Protein AF-0000000066285750 (afdb_homodimer)

Foldseek 3Di:
DQAADEQAPVNLLVLLLVVLVVVPPLVLAQEEEAEPPQRVVSRVSSCVNNVHDDYHYWYKDWDCDPNDTDIDTPDDDDDQQARYEYEGAEDAQQPVLVVNCVRRVRHAYEHAEYEPNRVVSHPYYGYYDYNRYHYHYNVNDDDDDDDDPVVVVD/DQAADEQAPVNLLVLLLVVLVVVPPLVLAQEEEAEPPQRVVSRVSSCVNNVHDDYHYWYKDWDCDPNDTDIDTPDDDDDQQARYEYEGAEDAQQPVLVVNCVRRVRHAYEHAEYEPNRVVSHPYYGYYDYNRYHYHYNVNDDDDDDDDPVVVVD

Sequence (308 aa):
MSKKFIITWDAMQSYCRELAEKQMPAEQWKGIWAVSRGGLVPGAILARELGIRHVDTICISSYDHDHQRDMTVVKAPEGDGEGFLIVEDLVDSGDTARKLREMYPKAKLIAVCAKPAGVELLDDYVVDIAQDTWIEQPWDMSIQFVEPVNRKQKMSKKFIITWDAMQSYCRELAEKQMPAEQWKGIWAVSRGGLVPGAILARELGIRHVDTICISSYDHDHQRDMTVVKAPEGDGEGFLIVEDLVDSGDTARKLREMYPKAKLIAVCAKPAGVELLDDYVVDIAQDTWIEQPWDMSIQFVEPVNRKQK

Nearest PDB structures (foldseek):
  5xtk-assembly1_A  TM=9.774E-01  e=8.952E-25  Yersinia pestis
  4jit-assembly1_C  TM=9.788E-01  e=5.599E-24  Escherichia coli str. K-12 substr. MDS42
  1a97-assembly1_C  TM=9.852E-01  e=9.534E-24  Escherichia coli
  6kqc-assembly1_A  TM=9.840E-01  e=4.198E-22  Yersinia pestis
  6kp5-assembly1_A-2  TM=9.733E-01  e=2.190E-22  Yersinia pestis

Solvent-accessible surface area (backbone atoms only — not comparable to full-atom values): 16786 Å² total; per-residue (Å²): 126,78,50,74,46,78,40,47,57,68,54,49,52,50,43,31,52,54,48,38,62,73,53,60,66,46,82,71,46,71,29,37,33,15,31,43,64,60,2,25,47,48,34,34,52,28,26,61,76,50,69,47,63,41,55,44,32,33,15,59,43,76,41,80,52,93,88,38,79,45,76,44,78,76,41,66,74,86,72,44,34,69,42,25,39,34,29,33,37,62,32,54,76,25,64,68,52,52,53,46,45,69,61,22,71,54,30,46,36,33,26,41,28,32,13,71,70,17,45,84,73,42,75,46,65,67,41,85,40,62,75,74,46,45,75,42,52,40,90,78,55,77,92,70,93,74,76,52,73,79,57,68,76,100,129,80,50,75,45,77,39,48,58,68,54,48,52,50,44,30,52,54,47,36,62,73,54,60,66,48,81,70,47,72,28,38,33,14,30,43,66,61,2,25,47,48,34,34,52,30,27,61,75,50,69,48,64,43,54,44,32,34,15,58,43,76,41,78,51,94,88,38,77,46,77,44,77,74,42,65,73,87,73,43,33,70,42,25,39,33,28,33,39,63,34,53,75,26,63,69,53,53,53,47,44,69,62,21,69,55,32,47,39,33,27,42,27,32,14,71,70,17,44,84,71,43,76,47,65,67,41,85,40,62,77,75,45,44,74,42,52,41,90,77,57,76,93,72,92,72,76,53,73,77,58,69,76,100

Organism: Vibrio campbellii (strain ATCC BAA-1116) (NCBI:txid2902295)

Structure (mmCIF, N/CA/C/O backbone):
data_AF-0000000066285750-model_v1
#
loop_
_entity.id
_entity.type
_entity.pdbx_description
1 polymer 'Xanthine-guanine phosphoribosyltransferase'
#
loop_
_atom_site.group_PDB
_atom_site.id
_atom_site.type_symbol
_atom_site.label_atom_id
_atom_site.label_alt_id
_atom_site.label_comp_id
_atom_site.label_asym_id
_atom_site.label_entity_id
_atom_site.label_seq_id
_atom_site.pdbx_PDB_ins_code
_atom_site.Cartn_x
_atom_site.Cartn_y
_atom_site.Cartn_z
_atom_site.occupancy
_atom_site.B_iso_or_equiv
_atom_site.auth_seq_id
_atom_site.auth_comp_id
_atom_site.auth_asym_id
_atom_site.auth_atom_id
_atom_site.pdbx_PDB_model_num
ATOM 1 N N . MET A 1 1 ? 25.953 7.344 18.438 1 53.12 1 MET A N 1
ATOM 2 C CA . MET A 1 1 ? 24.5 7.246 18.312 1 53.12 1 MET A CA 1
ATOM 3 C C . MET A 1 1 ? 24.109 6.902 16.875 1 53.12 1 MET A C 1
ATOM 5 O O . MET A 1 1 ? 24.688 7.43 15.93 1 53.12 1 MET A O 1
ATOM 9 N N . SER A 1 2 ? 23.516 5.703 16.594 1 67.06 2 SER A N 1
ATOM 10 C CA . SER A 1 2 ? 23.266 5.293 15.211 1 67.06 2 SER A CA 1
ATOM 11 C C . SER A 1 2 ? 22.438 6.332 14.469 1 67.06 2 SER A C 1
ATOM 13 O O . SER A 1 2 ? 21.547 6.953 15.047 1 67.06 2 SER A O 1
ATOM 15 N N . LYS A 1 3 ? 23 7.027 13.414 1 88.5 3 LYS A N 1
ATOM 16 C CA . LYS A 1 3 ? 22.328 8.008 12.562 1 88.5 3 LYS A CA 1
ATOM 17 C C . LYS A 1 3 ? 20.969 7.488 12.086 1 88.5 3 LYS A C 1
ATOM 19 O O . LYS A 1 3 ? 20.844 6.312 11.734 1 88.5 3 LYS A O 1
ATOM 24 N N . LYS A 1 4 ? 19.922 8.359 12.328 1 92.06 4 LYS A N 1
ATOM 25 C CA . LYS A 1 4 ? 18.562 7.988 11.945 1 92.06 4 LYS A CA 1
ATOM 26 C C . LYS A 1 4 ? 18.078 8.82 10.758 1 92.06 4 LYS A C 1
ATOM 28 O O . LYS A 1 4 ? 18.359 10.016 10.672 1 92.06 4 LYS A O 1
ATOM 33 N N . PHE A 1 5 ? 17.5 8.141 9.867 1 94.06 5 PHE A N 1
ATOM 34 C CA . PHE A 1 5 ? 16.844 8.781 8.734 1 94.06 5 PHE A CA 1
ATOM 35 C C . PHE A 1 5 ? 15.344 8.516 8.75 1 94.06 5 PHE A C 1
ATOM 37 O O . PHE A 1 5 ? 14.906 7.375 8.594 1 94.06 5 PHE A O 1
ATOM 44 N N . ILE A 1 6 ? 14.523 9.578 8.922 1 95.31 6 ILE A N 1
ATOM 45 C CA . ILE A 1 6 ? 13.07 9.461 9.008 1 95.31 6 ILE A CA 1
ATOM 46 C C . ILE A 1 6 ? 12.445 9.797 7.656 1 95.31 6 ILE A C 1
ATOM 48 O O . ILE A 1 6 ? 12.695 10.875 7.105 1 95.31 6 ILE A O 1
ATOM 52 N N . ILE A 1 7 ? 11.711 8.898 7.152 1 96.69 7 ILE A N 1
ATOM 53 C CA . ILE A 1 7 ? 10.938 9.164 5.941 1 96.69 7 ILE A CA 1
ATOM 54 C C . ILE A 1 7 ? 9.492 9.477 6.312 1 96.69 7 ILE A C 1
ATOM 56 O O . ILE A 1 7 ? 8.781 8.617 6.844 1 96.69 7 ILE A O 1
ATOM 60 N N . THR A 1 8 ? 9.078 10.641 6.047 1 96.25 8 THR A N 1
ATOM 61 C CA . THR A 1 8 ? 7.68 11.008 6.258 1 96.25 8 THR A CA 1
ATOM 62 C C . THR A 1 8 ? 6.797 10.414 5.164 1 96.25 8 THR A C 1
ATOM 64 O O . THR A 1 8 ? 7.297 9.945 4.137 1 96.25 8 THR A O 1
ATOM 67 N N . TRP A 1 9 ? 5.527 10.422 5.371 1 97.44 9 TRP A N 1
ATOM 68 C CA . TRP A 1 9 ? 4.582 9.953 4.363 1 97.44 9 TRP A CA 1
ATOM 69 C C . TRP A 1 9 ? 4.715 10.758 3.074 1 97.44 9 TRP A C 1
ATOM 71 O O . TRP A 1 9 ? 4.727 10.188 1.979 1 97.44 9 TRP A O 1
ATOM 81 N N . ASP A 1 10 ? 4.84 12.086 3.203 1 96.19 10 ASP A N 1
ATOM 82 C CA . ASP A 1 10 ? 4.965 12.945 2.027 1 96.19 10 ASP A CA 1
ATOM 83 C C . ASP A 1 10 ? 6.258 12.648 1.269 1 96.19 10 ASP A C 1
ATOM 85 O O . ASP A 1 10 ? 6.266 12.625 0.036 1 96.19 10 ASP A O 1
ATOM 89 N N . ALA A 1 11 ? 7.336 12.484 1.988 1 97.06 11 ALA A N 1
ATOM 90 C CA . ALA A 1 11 ? 8.602 12.141 1.35 1 97.06 11 ALA A CA 1
ATOM 91 C C . ALA A 1 11 ? 8.516 10.797 0.634 1 97.06 11 ALA A C 1
ATOM 93 O O . ALA A 1 11 ? 8.992 10.656 -0.497 1 97.06 11 ALA A O 1
ATOM 94 N N . MET A 1 12 ? 7.895 9.836 1.295 1 98.31 12 MET A N 1
ATOM 95 C CA . MET A 1 12 ? 7.711 8.523 0.683 1 98.31 12 MET A CA 1
ATOM 96 C C . MET A 1 12 ? 6.945 8.641 -0.63 1 98.31 12 MET A C 1
ATOM 98 O O . MET A 1 12 ? 7.344 8.062 -1.641 1 98.31 12 MET A O 1
ATOM 102 N N . GLN A 1 13 ? 5.879 9.359 -0.625 1 98.19 13 GLN A N 1
ATOM 103 C CA . GLN A 1 13 ? 5.102 9.555 -1.846 1 98.19 13 GLN A CA 1
ATOM 104 C C . GLN A 1 13 ? 5.941 10.227 -2.93 1 98.19 13 GLN A C 1
ATOM 106 O O . GLN A 1 13 ? 5.906 9.812 -4.09 1 98.19 13 GLN A O 1
ATOM 111 N N . SER A 1 14 ? 6.672 11.266 -2.51 1 98.12 14 SER A N 1
ATOM 112 C CA . SER A 1 14 ? 7.516 11.977 -3.463 1 98.12 14 SER A CA 1
ATOM 113 C C . SER A 1 14 ? 8.57 11.055 -4.066 1 98.12 14 SER A C 1
ATOM 115 O O . SER A 1 14 ? 8.781 11.055 -5.281 1 98.12 14 SER A O 1
ATOM 117 N N . TYR A 1 15 ? 9.227 10.289 -3.252 1 98.5 15 TYR A N 1
ATOM 118 C CA . TYR A 1 15 ? 10.234 9.344 -3.725 1 98.5 15 TYR A CA 1
ATOM 119 C C . TYR A 1 15 ? 9.609 8.312 -4.664 1 98.5 15 TYR A C 1
ATOM 121 O O . TYR A 1 15 ? 10.195 7.973 -5.695 1 98.5 15 TYR A O 1
ATOM 129 N N . CYS A 1 16 ? 8.445 7.809 -4.344 1 98.75 16 CYS A N 1
ATOM 130 C CA . CYS A 1 16 ? 7.77 6.816 -5.172 1 98.75 16 CYS A CA 1
ATOM 131 C C . CYS A 1 16 ? 7.383 7.41 -6.523 1 98.75 16 CYS A C 1
ATOM 133 O O . CYS A 1 16 ? 7.441 6.723 -7.547 1 98.75 16 CYS A O 1
ATOM 135 N N . ARG A 1 17 ? 6.938 8.672 -6.523 1 98.44 17 ARG A N 1
ATOM 136 C CA . ARG A 1 17 ? 6.621 9.336 -7.785 1 98.44 17 ARG A CA 1
ATOM 137 C C . ARG A 1 17 ? 7.863 9.469 -8.656 1 98.44 17 ARG A C 1
ATOM 139 O O . ARG A 1 17 ? 7.805 9.25 -9.867 1 98.44 17 ARG A O 1
ATOM 146 N N . GLU A 1 18 ? 8.977 9.875 -8.039 1 98.69 18 GLU A N 1
ATOM 147 C CA . GLU A 1 18 ? 10.242 9.93 -8.758 1 98.69 18 GLU A CA 1
ATOM 148 C C . GLU A 1 18 ? 10.625 8.562 -9.32 1 98.69 18 GLU A C 1
ATOM 150 O O . GLU A 1 18 ? 11.039 8.445 -10.469 1 98.69 18 GLU A O 1
ATOM 155 N N . LEU A 1 19 ? 10.477 7.531 -8.531 1 98.81 19 LEU A N 1
ATOM 156 C CA . LEU A 1 19 ? 10.773 6.164 -8.938 1 98.81 19 LEU A CA 1
ATOM 157 C C . LEU A 1 19 ? 9.891 5.742 -10.102 1 98.81 19 LEU A C 1
ATOM 159 O O . LEU A 1 19 ? 10.359 5.113 -11.055 1 98.81 19 LEU A O 1
ATOM 163 N N . ALA A 1 20 ? 8.633 6.07 -10.031 1 98.81 20 ALA A N 1
ATOM 164 C CA . ALA A 1 20 ? 7.695 5.777 -11.117 1 98.81 20 ALA A CA 1
ATOM 165 C C . ALA A 1 20 ? 8.117 6.469 -12.406 1 98.81 20 ALA A C 1
ATOM 167 O O . ALA A 1 20 ? 8.047 5.875 -13.484 1 98.81 20 ALA A O 1
ATOM 168 N N . GLU A 1 21 ? 8.523 7.727 -12.305 1 98.75 21 GLU A N 1
ATOM 169 C CA . GLU A 1 21 ? 8.969 8.477 -13.477 1 98.75 21 GLU A CA 1
ATOM 170 C C . GLU A 1 21 ? 10.109 7.754 -14.195 1 98.75 21 GLU A C 1
ATOM 172 O O . GLU A 1 21 ? 10.164 7.742 -15.422 1 98.75 21 GLU A O 1
ATOM 177 N N . LYS A 1 22 ? 10.938 7.09 -13.492 1 98.62 22 LYS A N 1
ATOM 178 C CA . LYS A 1 22 ? 12.07 6.359 -14.047 1 98.62 22 LYS A CA 1
ATOM 179 C C . LYS A 1 22 ? 11.609 5.117 -14.805 1 98.62 22 LYS A C 1
ATOM 181 O O . LYS A 1 22 ? 12.391 4.5 -15.531 1 98.62 22 LYS A O 1
ATOM 186 N N . GLN A 1 23 ? 10.367 4.707 -14.664 1 98.69 23 GLN A N 1
ATOM 187 C CA . GLN A 1 23 ? 9.883 3.473 -15.273 1 98.69 23 GLN A CA 1
ATOM 188 C C . GLN A 1 23 ? 9.016 3.77 -16.5 1 98.69 23 GLN A C 1
ATOM 190 O O . GLN A 1 23 ? 8.336 2.881 -17.016 1 98.69 23 GLN A O 1
ATOM 195 N N . MET A 1 24 ? 9.008 4.961 -16.969 1 98.19 24 MET A N 1
ATOM 196 C CA . MET A 1 24 ? 8.266 5.312 -18.172 1 98.19 24 MET A CA 1
ATOM 197 C C . MET A 1 24 ? 9.016 4.875 -19.422 1 98.19 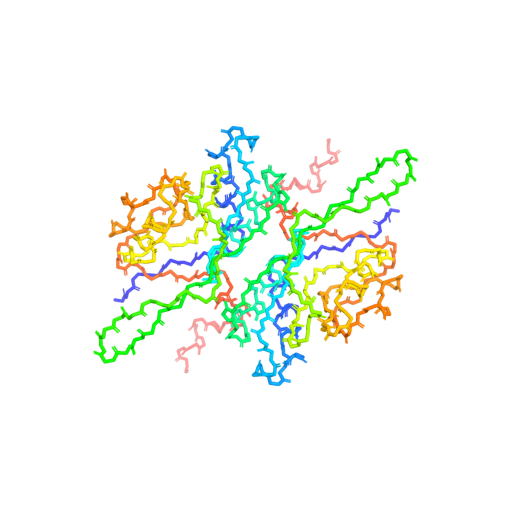24 MET A C 1
ATOM 199 O O . MET A 1 24 ? 10.25 4.848 -19.438 1 98.19 24 MET A O 1
ATOM 203 N N . PRO A 1 25 ? 8.305 4.535 -20.5 1 98.38 25 PRO A N 1
ATOM 204 C CA . PRO A 1 25 ? 6.844 4.555 -20.609 1 98.38 25 PRO A CA 1
ATOM 205 C C . PRO A 1 25 ? 6.184 3.396 -19.859 1 98.38 25 PRO A C 1
ATOM 207 O O . PRO A 1 25 ? 6.727 2.289 -19.828 1 98.38 25 PRO A O 1
ATOM 210 N N . ALA A 1 26 ? 5.055 3.527 -19.359 1 97.75 26 ALA A N 1
ATOM 211 C CA . ALA A 1 26 ? 4.371 2.596 -18.469 1 97.75 26 ALA A CA 1
ATOM 212 C C . ALA A 1 26 ? 3.949 1.333 -19.219 1 97.75 26 ALA A C 1
ATOM 214 O O . ALA A 1 26 ? 3.854 0.256 -18.625 1 97.75 26 ALA A O 1
ATOM 215 N N . GLU A 1 27 ? 3.742 1.469 -20.453 1 97.38 27 GLU A N 1
ATOM 216 C CA . GLU A 1 27 ? 3.205 0.382 -21.266 1 97.38 27 GLU A CA 1
ATOM 217 C C . GLU A 1 27 ? 4.188 -0.786 -21.344 1 97.38 27 GLU A C 1
ATOM 219 O O . GLU A 1 27 ? 3.809 -1.895 -21.734 1 97.38 27 GLU A O 1
ATOM 224 N N . GLN A 1 28 ? 5.406 -0.539 -21.031 1 97.44 28 GLN A N 1
ATOM 225 C CA . GLN A 1 28 ? 6.395 -1.61 -21.109 1 97.44 28 GLN A CA 1
ATOM 226 C C . GLN A 1 28 ? 6.176 -2.645 -20.016 1 97.44 28 GLN A C 1
ATOM 228 O O . GLN A 1 28 ? 6.742 -3.74 -20.062 1 97.44 28 GLN A O 1
ATOM 233 N N . TRP A 1 29 ? 5.316 -2.357 -19.031 1 98.56 29 TRP A N 1
ATOM 234 C CA . TRP A 1 29 ? 5.145 -3.238 -17.875 1 98.56 29 TRP A CA 1
ATOM 235 C C . TRP A 1 29 ? 3.801 -3.955 -17.938 1 98.56 29 TRP A C 1
ATOM 237 O O . TRP A 1 29 ? 2.773 -3.336 -18.219 1 98.56 29 TRP A O 1
ATOM 247 N N . LYS A 1 30 ? 3.816 -5.23 -17.578 1 98.12 30 LYS A N 1
ATOM 248 C CA . LYS A 1 30 ? 2.611 -6.043 -17.438 1 98.12 30 LYS A CA 1
ATOM 249 C C . LYS A 1 30 ? 1.959 -5.836 -16.078 1 98.12 30 LYS A C 1
ATOM 251 O O . LYS A 1 30 ? 0.747 -6.008 -15.93 1 98.12 30 LYS A O 1
ATOM 256 N N . GLY A 1 31 ? 2.785 -5.562 -15.133 1 98.56 31 GLY A N 1
ATOM 257 C CA . GLY A 1 31 ? 2.283 -5.434 -13.773 1 98.56 31 GLY A CA 1
ATOM 258 C C . GLY A 1 31 ? 3.373 -5.145 -12.758 1 98.56 31 GLY A C 1
ATOM 259 O O . GLY A 1 31 ? 4.531 -4.949 -13.125 1 98.56 31 GLY A O 1
ATOM 260 N N . ILE A 1 32 ? 2.941 -5.055 -11.5 1 98.88 32 ILE A N 1
ATOM 261 C CA . ILE A 1 32 ? 3.82 -4.805 -10.367 1 98.88 32 ILE A CA 1
ATOM 262 C C . ILE A 1 32 ? 3.695 -5.941 -9.359 1 98.88 32 ILE A C 1
ATOM 264 O O . ILE A 1 32 ? 2.59 -6.406 -9.07 1 98.88 32 ILE A O 1
ATOM 268 N N . TRP A 1 33 ? 4.785 -6.441 -8.93 1 98.88 33 TRP A N 1
ATOM 269 C CA . TRP A 1 33 ? 4.855 -7.332 -7.781 1 98.88 33 TRP A CA 1
ATOM 270 C C . TRP A 1 33 ? 5.477 -6.629 -6.582 1 98.88 33 TRP A C 1
ATOM 272 O O . TRP A 1 33 ? 6.68 -6.352 -6.566 1 98.88 33 TRP A O 1
ATOM 282 N N . ALA A 1 34 ? 4.664 -6.348 -5.602 1 98.81 34 ALA A N 1
ATOM 283 C CA . ALA A 1 34 ? 5.117 -5.668 -4.391 1 98.81 34 ALA A CA 1
ATOM 284 C C . ALA A 1 34 ? 5.574 -6.672 -3.338 1 98.81 34 ALA A C 1
ATOM 286 O O . ALA A 1 34 ? 4.855 -7.625 -3.023 1 98.81 34 ALA A O 1
ATOM 287 N N . VAL A 1 35 ? 6.727 -6.449 -2.791 1 98.31 35 VAL A N 1
ATOM 288 C CA . VAL A 1 35 ? 7.254 -7.359 -1.78 1 98.31 35 VAL A CA 1
ATOM 289 C C . VAL A 1 35 ? 6.684 -6.996 -0.41 1 98.31 35 VAL A C 1
ATOM 291 O O . VAL A 1 35 ? 6.836 -5.863 0.05 1 98.31 35 VAL A O 1
ATOM 294 N N . SER A 1 36 ? 5.992 -7.891 0.179 1 96.31 36 SER A N 1
ATOM 295 C CA . SER A 1 36 ? 5.41 -7.676 1.501 1 96.31 36 SER A CA 1
ATOM 296 C C . SER A 1 36 ? 6.488 -7.656 2.58 1 96.31 36 SER A C 1
ATOM 298 O O . SER A 1 36 ? 7.418 -8.461 2.551 1 96.31 36 SER A O 1
ATOM 300 N N . ARG A 1 37 ? 6.48 -6.77 3.549 1 96 37 ARG A N 1
ATOM 301 C CA . ARG A 1 37 ? 5.426 -5.77 3.66 1 96 37 ARG A CA 1
ATOM 302 C C . ARG A 1 37 ? 5.902 -4.41 3.16 1 96 37 ARG A C 1
ATOM 304 O O . ARG A 1 37 ? 5.098 -3.584 2.725 1 96 37 ARG A O 1
ATOM 311 N N . GLY A 1 38 ? 7.23 -4.328 3.109 1 96.31 38 GLY A N 1
ATOM 312 C CA . GLY A 1 38 ? 7.816 -3.021 2.848 1 96.31 38 GLY A CA 1
ATOM 313 C C . GLY A 1 38 ? 7.484 -2.482 1.47 1 96.31 38 GLY A C 1
ATOM 314 O O . GLY A 1 38 ? 7.375 -1.269 1.282 1 96.31 38 GLY A O 1
ATOM 315 N N . GLY A 1 39 ? 7.277 -3.293 0.55 1 98.25 39 GLY A N 1
ATOM 316 C CA . GLY A 1 39 ? 7.059 -2.891 -0.83 1 98.25 39 GLY A CA 1
ATOM 317 C C . GLY A 1 39 ? 5.602 -2.615 -1.149 1 98.25 39 GLY A C 1
ATOM 318 O O . GLY A 1 39 ? 5.277 -2.174 -2.252 1 98.25 39 GLY A O 1
ATOM 319 N N . LEU A 1 40 ? 4.695 -2.857 -0.198 1 98.62 40 LEU A N 1
ATOM 320 C CA . LEU A 1 40 ? 3.268 -2.754 -0.476 1 98.62 40 LEU A CA 1
ATOM 321 C C . LEU A 1 40 ? 2.859 -1.3 -0.69 1 98.62 40 LEU A C 1
ATOM 323 O O . LEU A 1 40 ? 2.164 -0.981 -1.658 1 98.62 40 LEU A O 1
ATOM 327 N N . VAL A 1 41 ? 3.338 -0.394 0.174 1 98.69 41 VAL A N 1
ATOM 328 C CA . VAL A 1 41 ? 2.988 1.017 0.039 1 98.69 41 VAL A CA 1
ATOM 329 C C . VAL A 1 41 ? 3.635 1.592 -1.219 1 98.69 41 VAL A C 1
ATOM 331 O O . VAL A 1 41 ? 2.947 2.143 -2.082 1 98.69 41 VAL A O 1
ATOM 334 N N . PRO A 1 42 ? 4.969 1.397 -1.411 1 98.88 42 PRO A N 1
ATOM 335 C CA . PRO A 1 42 ? 5.543 1.86 -2.676 1 98.88 42 PRO A CA 1
ATOM 336 C C . PRO A 1 42 ? 4.871 1.237 -3.896 1 98.88 42 PRO A C 1
ATOM 338 O O . PRO A 1 42 ? 4.652 1.919 -4.898 1 98.88 42 PRO A O 1
ATOM 341 N N . GLY A 1 43 ? 4.578 -0.085 -3.822 1 98.81 43 GLY A N 1
ATOM 342 C CA . GLY A 1 43 ? 3.885 -0.741 -4.922 1 98.81 43 GLY A CA 1
ATOM 343 C C . GLY A 1 43 ? 2.553 -0.098 -5.254 1 98.81 43 GLY A C 1
ATOM 344 O O . GLY A 1 43 ? 2.215 0.07 -6.426 1 98.81 43 GLY A O 1
ATOM 345 N N . ALA A 1 44 ? 1.82 0.26 -4.254 1 98.69 44 ALA A N 1
ATOM 346 C CA . ALA A 1 44 ? 0.525 0.912 -4.43 1 98.69 44 ALA A CA 1
ATOM 347 C C . ALA A 1 44 ? 0.681 2.264 -5.121 1 98.69 44 ALA A C 1
ATOM 349 O O . ALA A 1 44 ? -0.053 2.578 -6.059 1 98.69 44 ALA A O 1
ATOM 350 N N . ILE A 1 45 ? 1.631 3.072 -4.641 1 98.5 45 ILE A N 1
ATOM 351 C CA . ILE A 1 45 ? 1.832 4.41 -5.184 1 98.5 45 ILE A CA 1
ATOM 352 C C . ILE A 1 45 ? 2.314 4.312 -6.629 1 98.5 45 ILE A C 1
ATOM 354 O O . ILE A 1 45 ? 1.831 5.039 -7.5 1 98.5 45 ILE A O 1
ATOM 358 N N . LEU A 1 46 ? 3.213 3.408 -6.922 1 98.81 46 LEU A N 1
ATOM 359 C CA . LEU A 1 46 ? 3.695 3.229 -8.281 1 98.81 46 LEU A CA 1
ATOM 360 C C . LEU A 1 46 ? 2.566 2.779 -9.203 1 98.81 46 LEU A C 1
ATOM 362 O O . LEU A 1 46 ? 2.488 3.215 -10.359 1 98.81 46 LEU A O 1
ATOM 366 N N . ALA A 1 47 ? 1.749 1.851 -8.727 1 98.62 47 ALA A N 1
ATOM 367 C CA . ALA A 1 47 ? 0.625 1.381 -9.531 1 98.62 47 ALA A CA 1
ATOM 368 C C . ALA A 1 47 ? -0.255 2.545 -9.977 1 98.62 47 ALA A C 1
ATOM 370 O O . ALA A 1 47 ? -0.67 2.609 -11.141 1 98.62 47 ALA A O 1
ATOM 371 N N . ARG A 1 48 ? -0.537 3.4 -9.055 1 97.75 48 ARG A N 1
ATOM 372 C CA . ARG A 1 48 ? -1.327 4.582 -9.383 1 97.75 48 ARG A CA 1
ATOM 373 C C . ARG A 1 48 ? -0.608 5.457 -10.398 1 97.75 48 ARG A C 1
ATOM 375 O O . ARG A 1 48 ? -1.186 5.828 -11.422 1 97.75 48 ARG A O 1
ATOM 382 N N . GLU A 1 49 ? 0.64 5.812 -10.117 1 98.25 49 GLU A N 1
ATOM 383 C CA . GLU A 1 49 ? 1.399 6.754 -10.938 1 98.25 49 GLU A CA 1
ATOM 384 C C . GLU A 1 49 ? 1.609 6.215 -12.344 1 98.25 49 GLU A C 1
ATOM 386 O O . GLU A 1 49 ? 1.637 6.984 -13.312 1 98.25 49 GLU A O 1
ATOM 391 N N . LEU A 1 50 ? 1.733 4.906 -12.516 1 98.56 50 LEU A N 1
ATOM 392 C CA . LEU A 1 50 ? 2.021 4.297 -13.805 1 98.56 50 LEU A CA 1
ATOM 393 C C . LEU A 1 50 ? 0.738 3.824 -14.484 1 98.56 50 LEU A C 1
ATOM 395 O O . LEU A 1 50 ? 0.768 3.359 -15.625 1 98.56 50 LEU A O 1
ATOM 399 N N . GLY A 1 51 ? -0.355 3.885 -13.773 1 97 51 GLY A N 1
ATOM 400 C CA . GLY A 1 51 ? -1.618 3.426 -14.328 1 97 51 GLY A CA 1
ATOM 401 C C . GLY A 1 51 ? -1.686 1.918 -14.492 1 97 51 GLY A C 1
ATOM 402 O O . GLY A 1 51 ? -2.301 1.418 -15.438 1 97 51 GLY A O 1
ATOM 403 N N . ILE A 1 52 ? -1.018 1.189 -13.648 1 97.44 52 ILE A N 1
ATOM 404 C CA . ILE A 1 52 ? -0.953 -0.265 -13.742 1 97.44 52 ILE A CA 1
ATOM 405 C C . ILE A 1 52 ? -2.045 -0.888 -12.875 1 97.44 52 ILE A C 1
ATOM 407 O O . ILE A 1 52 ? -2.137 -0.6 -11.68 1 97.44 52 ILE A O 1
ATOM 411 N N . ARG A 1 53 ? -2.779 -1.784 -13.461 1 95.06 53 ARG A N 1
ATOM 412 C CA . ARG A 1 53 ? -3.918 -2.391 -12.781 1 95.06 53 ARG A CA 1
ATOM 413 C C . ARG A 1 53 ? -3.537 -3.736 -12.172 1 95.06 53 ARG A C 1
ATOM 415 O O . ARG A 1 53 ? -4.105 -4.148 -11.156 1 95.06 53 ARG A O 1
ATOM 422 N N . HIS A 1 54 ? -2.65 -4.438 -12.82 1 97.81 54 HIS A N 1
ATOM 423 C CA . HIS A 1 54 ? -2.217 -5.73 -12.305 1 97.81 54 HIS A CA 1
ATOM 424 C C . HIS A 1 54 ? -1.153 -5.57 -11.227 1 97.81 54 HIS A C 1
ATOM 426 O O . HIS A 1 54 ? 0.015 -5.324 -11.531 1 97.81 54 HIS A O 1
ATOM 432 N N . VAL A 1 55 ? -1.57 -5.699 -9.992 1 98.56 55 VAL A N 1
ATOM 433 C CA . VAL A 1 55 ? -0.666 -5.68 -8.844 1 98.56 55 VAL A CA 1
ATOM 434 C C . VAL A 1 55 ? -0.764 -7 -8.086 1 98.56 55 VAL A C 1
ATOM 436 O O . VAL A 1 55 ? -1.862 -7.453 -7.754 1 98.56 55 VAL A O 1
ATOM 439 N N . ASP A 1 56 ? 0.323 -7.641 -7.902 1 98.62 56 ASP A N 1
ATOM 440 C CA . ASP A 1 56 ? 0.437 -8.852 -7.086 1 98.62 56 ASP A CA 1
ATOM 441 C C . ASP A 1 56 ? 1.519 -8.688 -6.02 1 98.62 56 ASP A C 1
ATOM 443 O O . ASP A 1 56 ? 2.082 -7.609 -5.855 1 98.62 56 ASP A O 1
ATOM 447 N N . THR A 1 57 ? 1.654 -9.75 -5.195 1 98.75 57 THR A N 1
ATOM 448 C CA . THR A 1 57 ? 2.59 -9.609 -4.086 1 98.75 57 THR A CA 1
ATOM 449 C C . THR A 1 57 ? 3.543 -10.797 -4.023 1 98.75 57 THR A C 1
ATOM 451 O O . THR A 1 57 ? 3.244 -11.867 -4.559 1 98.75 57 THR A O 1
ATOM 454 N N . ILE A 1 58 ? 4.664 -10.555 -3.547 1 98.62 58 ILE A N 1
ATOM 455 C CA . ILE A 1 58 ? 5.609 -11.57 -3.111 1 98.62 58 ILE A CA 1
ATOM 456 C C . ILE A 1 58 ? 5.797 -11.492 -1.598 1 98.62 58 ILE A C 1
ATOM 458 O O . ILE A 1 58 ? 6.219 -10.461 -1.071 1 98.62 58 ILE A O 1
ATOM 462 N N . CYS A 1 59 ? 5.422 -12.555 -0.897 1 98.12 59 CYS A N 1
ATOM 463 C CA . CYS A 1 59 ? 5.527 -12.586 0.557 1 98.12 59 CYS A CA 1
ATOM 464 C C . CYS A 1 59 ? 6.66 -13.508 1.002 1 98.12 59 CYS A C 1
ATOM 466 O O . CYS A 1 59 ? 6.543 -14.734 0.907 1 98.12 59 CYS A O 1
ATOM 468 N N . ILE A 1 60 ? 7.715 -12.852 1.477 1 94.88 60 ILE A N 1
ATOM 469 C CA . ILE A 1 60 ? 8.898 -13.57 1.94 1 94.88 60 ILE A CA 1
ATOM 470 C C . ILE A 1 60 ? 9.141 -13.266 3.416 1 94.88 60 ILE A C 1
ATOM 472 O O . ILE A 1 60 ? 9.07 -12.102 3.834 1 94.88 60 ILE A O 1
ATOM 476 N N . SER A 1 61 ? 9.289 -14.258 4.188 1 88.69 61 SER A N 1
ATOM 477 C CA . SER A 1 61 ? 9.578 -14.086 5.609 1 88.69 61 SER A CA 1
ATOM 478 C C . SER A 1 61 ? 10.953 -14.633 5.965 1 88.69 61 SER A C 1
ATOM 480 O O . SER A 1 61 ? 11.414 -15.609 5.371 1 88.69 61 SER A O 1
ATOM 482 N N . SER A 1 62 ? 11.586 -13.828 6.77 1 80.56 62 SER A N 1
ATOM 483 C CA . SER A 1 62 ? 12.875 -14.312 7.262 1 80.56 62 SER A CA 1
ATOM 484 C C . SER A 1 62 ? 12.766 -14.797 8.703 1 80.56 62 SER A C 1
ATOM 486 O O . SER A 1 62 ? 11.984 -14.25 9.492 1 80.56 62 SER A O 1
ATOM 488 N N . TYR A 1 63 ? 13.156 -16.062 8.984 1 72.12 63 TYR A N 1
ATOM 489 C CA . TYR A 1 63 ? 13.172 -16.609 10.336 1 72.12 63 TYR A CA 1
ATOM 490 C C . TYR A 1 63 ? 14.602 -16.766 10.836 1 72.12 63 TYR A C 1
ATOM 492 O O . TYR A 1 63 ? 15.508 -17.109 10.07 1 72.12 63 TYR A O 1
ATOM 500 N N . ASP A 1 64 ? 14.758 -16.031 11.906 1 65.75 64 ASP A N 1
ATOM 501 C CA . ASP A 1 64 ? 16.047 -16.281 12.547 1 65.75 64 ASP A CA 1
ATOM 502 C C . ASP A 1 64 ? 16.047 -17.625 13.289 1 65.75 64 ASP A C 1
ATOM 504 O O . ASP A 1 64 ? 15.484 -17.719 14.383 1 65.75 64 ASP A O 1
ATOM 508 N N . HIS A 1 65 ? 16.203 -18.688 12.609 1 57.41 65 HIS A N 1
ATOM 509 C CA . HIS A 1 65 ? 16.406 -19.953 13.297 1 57.41 65 HIS A CA 1
ATOM 510 C C . HIS A 1 65 ? 17.891 -20.234 13.492 1 57.41 65 HIS A C 1
ATOM 512 O O . HIS A 1 65 ? 18.656 -20.312 12.516 1 57.41 65 HIS A O 1
ATOM 518 N N . ASP A 1 66 ? 18.25 -20.562 14.781 1 57.94 66 ASP A N 1
ATOM 519 C CA . ASP A 1 66 ? 19.578 -20.953 15.242 1 57.94 66 ASP A CA 1
ATOM 520 C C . ASP A 1 66 ? 20.656 -20.062 14.641 1 57.94 66 ASP A C 1
ATOM 522 O O . ASP A 1 66 ? 21.688 -20.547 14.172 1 57.94 66 ASP A O 1
ATOM 526 N N . HIS A 1 67 ? 20.422 -18.812 14.562 1 61.44 67 HIS A N 1
ATOM 527 C CA . HIS A 1 67 ? 21.406 -17.844 14.117 1 61.44 67 HIS A CA 1
ATOM 528 C C . HIS A 1 67 ? 21.578 -17.875 12.602 1 61.44 67 HIS A C 1
ATOM 530 O O . HIS A 1 67 ? 22.578 -17.406 12.07 1 61.44 67 HIS A O 1
ATOM 536 N N . GLN A 1 68 ? 20.859 -18.828 12 1 62.19 68 GLN A N 1
ATOM 537 C CA . GLN A 1 68 ? 20.828 -18.797 10.547 1 62.19 68 GLN A CA 1
ATOM 538 C C . GLN A 1 68 ? 19.531 -18.188 10.039 1 62.19 68 GLN A C 1
ATOM 540 O O . GLN A 1 68 ? 18.438 -18.531 10.516 1 62.19 68 GLN A O 1
ATOM 545 N N . ARG A 1 69 ? 19.719 -17.234 9.234 1 64.88 69 ARG A N 1
ATOM 546 C CA . ARG A 1 69 ? 18.547 -16.562 8.664 1 64.88 69 ARG A CA 1
ATOM 547 C C . ARG A 1 69 ? 18.031 -17.344 7.457 1 64.88 69 ARG A C 1
ATOM 549 O O . ARG A 1 69 ? 18.688 -17.406 6.418 1 64.88 69 ARG A O 1
ATOM 556 N N . ASP A 1 70 ? 17.031 -18.234 7.762 1 82.31 70 ASP A N 1
ATOM 557 C CA . ASP A 1 70 ? 16.359 -18.906 6.664 1 82.31 70 ASP A CA 1
ATOM 558 C C . ASP A 1 70 ? 15.156 -18.094 6.172 1 82.31 70 ASP A C 1
ATOM 560 O O . ASP A 1 70 ? 14.5 -17.406 6.957 1 82.31 70 ASP A O 1
ATOM 564 N N . MET A 1 71 ? 15.133 -18.016 4.785 1 87.5 71 MET A N 1
ATOM 565 C CA . MET A 1 71 ? 14.023 -17.266 4.18 1 87.5 71 MET A CA 1
ATOM 566 C C . MET A 1 71 ? 12.953 -18.219 3.664 1 87.5 71 MET A C 1
ATOM 568 O O . MET A 1 71 ? 13.266 -19.25 3.057 1 87.5 71 MET A O 1
ATOM 572 N N . THR A 1 72 ? 11.75 -17.969 4.047 1 91.62 72 THR A N 1
ATOM 573 C CA . THR A 1 72 ? 10.594 -18.734 3.584 1 91.62 72 THR A CA 1
ATOM 574 C C . THR A 1 72 ? 9.688 -17.859 2.719 1 91.62 72 THR A C 1
ATOM 576 O O . THR A 1 72 ? 9.406 -16.719 3.066 1 91.62 72 THR A O 1
ATOM 579 N N . VAL A 1 73 ? 9.305 -18.469 1.546 1 94.5 73 VAL A N 1
ATOM 580 C CA . VAL A 1 73 ? 8.344 -17.797 0.673 1 94.5 73 VAL A CA 1
ATOM 581 C C . VAL A 1 73 ? 6.918 -18.172 1.092 1 94.5 73 VAL A C 1
ATOM 583 O O . VAL A 1 73 ? 6.512 -19.328 0.969 1 94.5 73 VAL A O 1
ATOM 586 N N . VAL A 1 74 ? 6.184 -17.234 1.549 1 95.25 74 VAL A N 1
ATOM 587 C CA . VAL A 1 74 ? 4.82 -17.438 2.031 1 95.25 74 VAL A CA 1
ATOM 588 C C . VAL A 1 74 ? 3.85 -17.422 0.852 1 95.25 74 VAL A C 1
ATOM 590 O O . VAL A 1 74 ? 2.914 -18.234 0.806 1 95.25 74 VAL A O 1
ATOM 593 N N . LYS A 1 75 ? 4.012 -16.578 -0.122 1 96.56 75 LYS A N 1
ATOM 594 C CA . LYS A 1 75 ? 3.197 -16.406 -1.32 1 96.56 75 LYS A CA 1
ATOM 595 C C . LYS A 1 75 ? 3.996 -15.727 -2.432 1 96.56 75 LYS A C 1
ATOM 597 O O . LYS A 1 75 ? 4.703 -14.75 -2.189 1 96.56 75 LYS A O 1
ATOM 602 N N . ALA A 1 76 ? 3.895 -16.266 -3.604 1 97.75 76 ALA A N 1
ATOM 603 C CA . ALA A 1 76 ? 4.59 -15.68 -4.746 1 97.75 76 ALA A CA 1
ATOM 604 C C . ALA A 1 76 ? 3.863 -15.992 -6.051 1 97.75 76 ALA A C 1
ATOM 606 O O . ALA A 1 76 ? 3.322 -17.094 -6.219 1 97.75 76 ALA A O 1
ATOM 607 N N . PRO A 1 77 ? 3.889 -15.023 -6.945 1 97.94 77 PRO A N 1
ATOM 608 C CA . PRO A 1 77 ? 3.326 -15.32 -8.266 1 97.94 77 PRO A CA 1
ATOM 609 C C . PRO A 1 77 ? 4.184 -16.312 -9.062 1 97.94 77 PRO A C 1
ATOM 611 O O . PRO A 1 77 ? 5.371 -16.469 -8.773 1 97.94 77 PRO A O 1
ATOM 614 N N . GLU A 1 78 ? 3.557 -16.891 -10.039 1 96.88 78 GLU A N 1
ATOM 615 C CA . GLU A 1 78 ? 4.285 -17.781 -10.93 1 96.88 78 GLU A CA 1
ATOM 616 C C . GLU A 1 78 ? 4.945 -17.016 -12.07 1 96.88 78 GLU A C 1
ATOM 618 O O . GLU A 1 78 ? 4.527 -15.906 -12.406 1 96.88 78 GLU A O 1
ATOM 623 N N . GLY A 1 79 ? 5.984 -17.703 -12.688 1 97.12 79 GLY A N 1
ATOM 624 C CA . GLY A 1 79 ? 6.668 -17.125 -13.828 1 97.12 79 GLY A CA 1
ATOM 625 C C . GLY A 1 79 ? 8.094 -16.703 -13.523 1 97.12 79 GLY A C 1
ATOM 626 O O . GLY A 1 79 ? 8.617 -17 -12.445 1 97.12 79 GLY A O 1
ATOM 627 N N . ASP A 1 80 ? 8.695 -15.953 -14.508 1 98.12 80 ASP A N 1
ATOM 628 C CA . ASP A 1 80 ? 10.102 -15.586 -14.352 1 98.12 80 ASP A CA 1
ATOM 629 C C . ASP A 1 80 ? 10.258 -14.078 -14.156 1 98.12 80 ASP A C 1
ATOM 631 O O . ASP A 1 80 ? 11.375 -13.57 -14.055 1 98.12 80 ASP A O 1
ATOM 635 N N . GLY A 1 81 ? 9.125 -13.391 -14.148 1 98.38 81 GLY A N 1
ATOM 636 C CA . GLY A 1 81 ? 9.125 -11.969 -13.836 1 98.38 81 GLY A CA 1
ATOM 637 C C . GLY A 1 81 ? 9.227 -11.086 -15.062 1 98.38 81 GLY A C 1
ATOM 638 O O . GLY A 1 81 ? 9.266 -9.859 -14.953 1 98.38 81 GLY A O 1
ATOM 639 N N . GLU A 1 82 ? 9.258 -11.672 -16.312 1 98.44 82 GLU A N 1
ATOM 640 C CA . GLU A 1 82 ? 9.383 -10.875 -17.516 1 98.44 82 GLU A CA 1
ATOM 641 C C . GLU A 1 82 ? 8.242 -9.859 -17.641 1 98.44 82 GLU A C 1
ATOM 643 O O . GLU A 1 82 ? 7.07 -10.227 -17.578 1 98.44 82 GLU A O 1
ATOM 648 N N . GLY A 1 83 ? 8.617 -8.625 -17.75 1 98.44 83 GLY A N 1
ATOM 649 C CA . GLY A 1 83 ? 7.633 -7.57 -17.922 1 98.44 83 GLY A CA 1
ATOM 650 C C . GLY A 1 83 ? 7.066 -7.055 -16.625 1 98.44 83 GLY A C 1
ATOM 651 O O . GLY A 1 83 ? 6.156 -6.223 -16.609 1 98.44 83 GLY A O 1
ATOM 652 N N . PHE A 1 84 ? 7.621 -7.52 -15.477 1 98.88 84 PHE A N 1
ATOM 653 C CA . PHE A 1 84 ? 7.078 -7.102 -14.188 1 98.88 84 PHE A CA 1
ATOM 654 C C . PHE A 1 84 ? 8.102 -6.285 -13.406 1 98.88 84 PHE A C 1
ATOM 656 O O . PHE A 1 84 ? 9.305 -6.531 -13.508 1 98.88 84 PHE A O 1
ATOM 663 N N . LEU A 1 85 ? 7.648 -5.309 -12.703 1 98.88 85 LEU A N 1
ATOM 664 C CA . LEU A 1 85 ? 8.414 -4.57 -11.703 1 98.88 85 LEU A CA 1
ATOM 665 C C . LEU A 1 85 ? 8.266 -5.215 -10.328 1 98.88 85 LEU A C 1
ATOM 667 O O . LEU A 1 85 ? 7.152 -5.422 -9.844 1 98.88 85 LEU A O 1
ATOM 671 N N . ILE A 1 86 ? 9.32 -5.578 -9.766 1 98.94 86 ILE A N 1
ATOM 672 C CA . ILE A 1 86 ? 9.32 -5.941 -8.352 1 98.94 86 ILE A CA 1
ATOM 673 C C . ILE A 1 86 ? 9.727 -4.734 -7.512 1 98.94 86 ILE A C 1
ATOM 675 O O . ILE A 1 86 ? 10.766 -4.121 -7.75 1 98.94 86 ILE A O 1
ATOM 679 N N . VAL A 1 87 ? 8.945 -4.418 -6.492 1 98.94 87 VAL A N 1
ATOM 680 C CA . VAL A 1 87 ? 9.109 -3.148 -5.789 1 98.94 87 VAL A CA 1
ATOM 681 C C . VAL A 1 87 ? 9.359 -3.406 -4.305 1 98.94 87 VAL A C 1
ATOM 683 O O . VAL A 1 87 ? 8.617 -4.152 -3.662 1 98.94 87 VAL A O 1
ATOM 686 N N . GLU A 1 88 ? 10.414 -2.797 -3.783 1 98.5 88 GLU A N 1
ATOM 687 C CA . GLU A 1 88 ? 10.766 -2.783 -2.365 1 98.5 88 GLU A CA 1
ATOM 688 C C . GLU A 1 88 ? 10.867 -1.355 -1.835 1 98.5 88 GLU A C 1
ATOM 690 O O . GLU A 1 88 ? 11.102 -0.419 -2.6 1 98.5 88 GLU A O 1
ATOM 695 N N . ASP A 1 89 ? 10.695 -1.236 -0.555 1 98.5 89 ASP A N 1
ATOM 696 C CA . ASP A 1 89 ? 10.922 0.082 0.031 1 98.5 89 ASP A CA 1
ATOM 697 C C . ASP A 1 89 ? 12.414 0.332 0.261 1 98.5 89 ASP A C 1
ATOM 699 O O . ASP A 1 89 ? 12.883 1.466 0.147 1 98.5 89 ASP A O 1
ATOM 703 N N . LEU A 1 90 ? 13.086 -0.749 0.708 1 98.31 90 LEU A N 1
ATOM 704 C CA . LEU A 1 90 ? 14.477 -0.632 1.131 1 98.31 90 LEU A CA 1
ATOM 705 C C . LEU A 1 90 ? 15.242 -1.914 0.831 1 98.31 90 LEU A C 1
ATOM 707 O O . LEU A 1 90 ? 14.758 -3.014 1.107 1 98.31 90 LEU A O 1
ATOM 711 N N . VAL A 1 91 ? 16.359 -1.742 0.181 1 97.94 91 VAL A N 1
ATOM 712 C CA . VAL A 1 91 ? 17.328 -2.832 0.163 1 97.94 91 VAL A CA 1
ATOM 713 C C . VAL A 1 91 ? 18.453 -2.545 1.159 1 97.94 91 VAL A C 1
ATOM 715 O O . VAL A 1 91 ? 19.188 -1.572 1.003 1 97.94 91 VAL A O 1
ATOM 718 N N . ASP A 1 92 ? 18.562 -3.342 2.15 1 96.12 92 ASP A N 1
ATOM 719 C CA . ASP A 1 92 ? 19.531 -3.158 3.23 1 96.12 92 ASP A CA 1
ATOM 720 C C . ASP A 1 92 ? 20.734 -4.086 3.057 1 96.12 92 ASP A C 1
ATOM 722 O O . ASP A 1 92 ? 21.672 -3.76 2.33 1 96.12 92 ASP A O 1
ATOM 726 N N . SER A 1 93 ? 20.625 -5.332 3.504 1 93.88 93 SER A N 1
ATOM 727 C CA . SER A 1 93 ? 21.719 -6.281 3.373 1 93.88 93 SER A CA 1
ATOM 728 C C . SER A 1 93 ? 21.766 -6.883 1.971 1 93.88 93 SER A C 1
ATOM 730 O O . SER A 1 93 ? 22.797 -7.43 1.559 1 93.88 93 SER A O 1
ATOM 732 N N . GLY A 1 94 ? 20.703 -6.941 1.378 1 95.56 94 GLY A N 1
ATOM 733 C CA . GLY A 1 94 ? 20.609 -7.516 0.045 1 95.56 94 GLY A CA 1
ATOM 734 C C . GLY A 1 94 ? 20.125 -8.953 0.046 1 95.56 94 GLY A C 1
ATOM 735 O O . GLY A 1 94 ? 19.938 -9.547 -1.016 1 95.56 94 GLY A O 1
ATOM 736 N N . ASP A 1 95 ? 19.797 -9.5 1.161 1 94.12 95 ASP A N 1
ATOM 737 C CA . ASP A 1 95 ? 19.406 -10.906 1.247 1 94.12 95 ASP A CA 1
ATOM 738 C C . ASP A 1 95 ? 18.109 -11.156 0.493 1 94.12 95 ASP A C 1
ATOM 740 O O . ASP A 1 95 ? 18.031 -12.078 -0.329 1 94.12 95 ASP A O 1
ATOM 744 N N . THR A 1 96 ? 17.078 -10.383 0.753 1 94.88 96 THR A N 1
ATOM 745 C CA . THR A 1 96 ? 15.805 -10.555 0.071 1 94.88 96 THR A CA 1
ATOM 746 C C . THR A 1 96 ? 15.961 -10.336 -1.432 1 94.88 96 THR A C 1
ATOM 748 O O . THR A 1 96 ? 15.438 -11.109 -2.234 1 94.88 96 THR A O 1
ATOM 751 N N . ALA A 1 97 ? 16.719 -9.344 -1.754 1 97.06 97 ALA A N 1
ATOM 752 C CA . ALA A 1 97 ? 16.938 -9.016 -3.162 1 97.06 97 ALA A CA 1
ATOM 753 C C . ALA A 1 97 ? 17.594 -10.172 -3.898 1 97.06 97 ALA A C 1
ATOM 755 O O . ALA A 1 97 ? 17.234 -10.484 -5.039 1 97.06 97 ALA A O 1
ATOM 756 N N . ARG A 1 98 ? 18.562 -10.734 -3.311 1 97.12 98 ARG A N 1
ATOM 757 C CA . ARG A 1 98 ? 19.25 -11.867 -3.924 1 97.12 98 ARG A CA 1
ATOM 758 C C . ARG A 1 98 ? 18.281 -13.016 -4.195 1 97.12 98 ARG A C 1
ATOM 760 O O . ARG A 1 98 ? 18.297 -13.609 -5.273 1 97.12 98 ARG A O 1
ATOM 767 N N . LYS A 1 99 ? 17.484 -13.328 -3.229 1 96.5 99 LYS A N 1
ATOM 768 C CA . LYS A 1 99 ? 16.484 -14.367 -3.4 1 96.5 99 LYS A CA 1
ATOM 769 C C . LYS A 1 99 ? 15.523 -14.023 -4.535 1 96.5 99 LYS A C 1
ATOM 771 O O . LYS A 1 99 ? 15.18 -14.883 -5.352 1 96.5 99 LYS A O 1
ATOM 776 N N . LEU A 1 100 ? 15.078 -12.805 -4.645 1 98 100 LEU A N 1
ATOM 777 C CA . LEU A 1 100 ? 14.164 -12.359 -5.691 1 98 100 LEU A CA 1
ATOM 778 C C . LEU A 1 100 ? 14.805 -12.5 -7.07 1 98 100 LEU A C 1
ATOM 780 O O . LEU A 1 100 ? 14.141 -12.898 -8.031 1 98 100 LEU A O 1
ATOM 784 N N . ARG A 1 101 ? 16.109 -12.18 -7.16 1 98.25 101 ARG A N 1
ATOM 785 C CA . ARG A 1 101 ? 16.828 -12.312 -8.422 1 98.25 101 ARG A CA 1
ATOM 786 C C . ARG A 1 101 ? 16.859 -13.773 -8.875 1 98.25 101 ARG A C 1
ATOM 788 O O . ARG A 1 101 ? 16.734 -14.062 -10.07 1 98.25 101 ARG A O 1
ATOM 795 N N . GLU A 1 102 ? 17.047 -14.594 -7.91 1 97.62 102 GLU A N 1
ATOM 796 C CA . GLU A 1 102 ? 17.047 -16.016 -8.211 1 97.62 102 GLU A CA 1
ATOM 797 C C . GLU A 1 102 ? 15.68 -16.484 -8.68 1 97.62 102 GLU A C 1
ATOM 799 O O . GLU A 1 102 ? 15.578 -17.25 -9.648 1 97.62 102 GLU A O 1
ATOM 804 N N . MET A 1 103 ? 14.656 -16.078 -8.078 1 97.81 103 MET A N 1
ATOM 805 C CA . MET A 1 103 ? 13.289 -16.516 -8.367 1 97.81 103 MET A CA 1
ATOM 806 C C . MET A 1 103 ? 12.797 -15.922 -9.68 1 97.81 103 MET A C 1
ATOM 808 O O . MET A 1 103 ? 12.062 -16.578 -10.422 1 97.81 103 MET A O 1
ATOM 812 N N . TYR A 1 104 ? 13.172 -14.695 -9.906 1 98.62 104 TYR A N 1
ATOM 813 C CA . TYR A 1 104 ? 12.633 -13.945 -11.031 1 98.62 104 TYR A CA 1
ATOM 814 C C . TYR A 1 104 ? 13.75 -13.258 -11.812 1 98.62 104 TYR A C 1
ATOM 816 O O . TYR A 1 104 ? 13.852 -12.031 -11.805 1 98.62 104 TYR A O 1
ATOM 824 N N . PRO A 1 105 ? 14.492 -13.969 -12.57 1 98.44 105 PRO A N 1
ATOM 825 C CA . PRO A 1 105 ? 15.688 -13.438 -13.227 1 98.44 105 PRO A CA 1
ATOM 826 C C . PRO A 1 105 ? 15.359 -12.406 -14.305 1 98.44 105 PRO A C 1
ATOM 828 O O . PRO A 1 105 ? 16.219 -11.617 -14.695 1 98.44 105 PRO A O 1
ATOM 831 N N . LYS A 1 106 ? 14.109 -12.328 -14.781 1 98.69 106 LYS A N 1
ATOM 832 C CA . LYS A 1 106 ? 13.789 -11.422 -15.883 1 98.69 106 LYS A CA 1
ATOM 833 C C . LYS A 1 106 ? 13 -10.211 -15.398 1 98.69 106 LYS A C 1
ATOM 835 O O . LYS A 1 106 ? 12.664 -9.328 -16.188 1 98.69 106 LYS A O 1
ATOM 840 N N . ALA A 1 107 ? 12.695 -10.188 -14.125 1 98.81 107 ALA A N 1
ATOM 841 C CA . ALA A 1 107 ? 11.984 -9.047 -13.562 1 98.81 107 ALA A CA 1
ATOM 842 C C . ALA A 1 107 ? 12.914 -7.859 -13.359 1 98.81 107 ALA A C 1
ATOM 844 O O . ALA A 1 107 ? 14.125 -8.031 -13.18 1 98.81 107 ALA A O 1
ATOM 845 N N . LYS A 1 108 ? 12.414 -6.695 -13.469 1 98.88 108 LYS A N 1
ATOM 846 C CA . LYS A 1 108 ? 13.133 -5.52 -12.992 1 98.88 108 LYS A CA 1
ATOM 847 C C . LYS A 1 108 ? 12.898 -5.297 -11.5 1 98.88 108 LYS A C 1
ATOM 849 O O . LYS A 1 108 ? 11.75 -5.164 -11.062 1 98.88 108 LYS A O 1
ATOM 854 N N . LEU A 1 109 ? 13.945 -5.297 -10.727 1 98.88 109 LEU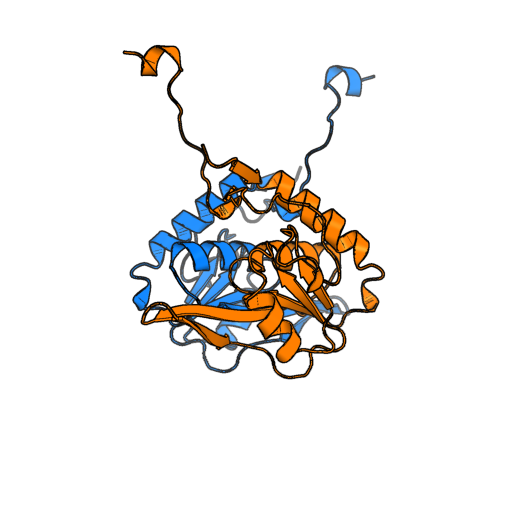 A N 1
ATOM 855 C CA . LEU A 1 109 ? 13.891 -5.133 -9.281 1 98.88 109 LEU A CA 1
ATOM 856 C C . LEU A 1 109 ? 14.273 -3.711 -8.875 1 98.88 109 LEU A C 1
ATOM 858 O O . LEU A 1 109 ? 15.398 -3.273 -9.117 1 98.88 109 LEU A O 1
ATOM 862 N N . ILE A 1 110 ? 13.312 -2.973 -8.234 1 98.94 110 ILE A N 1
ATOM 863 C CA . ILE A 1 110 ? 13.547 -1.575 -7.895 1 98.94 110 ILE A CA 1
ATOM 864 C C . ILE A 1 110 ? 13.164 -1.331 -6.438 1 98.94 110 ILE A C 1
ATOM 866 O O . ILE A 1 110 ? 12.406 -2.107 -5.848 1 98.94 110 ILE A O 1
ATOM 870 N N . ALA A 1 111 ? 13.688 -0.281 -5.82 1 98.88 111 ALA A N 1
ATOM 871 C CA . ALA A 1 111 ? 13.406 0.074 -4.43 1 98.88 111 ALA A CA 1
ATOM 872 C C . ALA A 1 111 ? 13.406 1.588 -4.242 1 98.88 111 ALA A C 1
ATOM 874 O O . ALA A 1 111 ? 13.977 2.322 -5.047 1 98.88 111 ALA A O 1
ATOM 875 N N . VAL A 1 112 ? 12.766 2.031 -3.209 1 98.88 112 VAL A N 1
ATOM 876 C CA . VAL A 1 112 ? 12.781 3.453 -2.887 1 98.88 112 VAL A CA 1
ATOM 877 C C . VAL A 1 112 ? 14.164 3.846 -2.361 1 98.88 112 VAL A C 1
ATOM 879 O O . VAL A 1 112 ? 14.789 4.773 -2.877 1 98.88 112 VAL A O 1
ATOM 882 N N . CYS A 1 113 ? 14.672 3.107 -1.375 1 98.75 113 CYS A N 1
ATOM 883 C CA . CYS A 1 113 ? 15.953 3.373 -0.727 1 98.75 113 CYS A CA 1
ATOM 884 C C . CYS A 1 113 ? 16.906 2.203 -0.915 1 98.75 113 CYS A C 1
ATOM 886 O O . CYS A 1 113 ? 16.484 1.048 -0.97 1 98.75 113 CYS A O 1
ATOM 888 N N . ALA A 1 114 ? 18.156 2.529 -0.922 1 98.56 114 ALA A N 1
ATOM 889 C CA . ALA A 1 114 ? 19.156 1.475 -1.028 1 98.56 114 ALA A CA 1
ATOM 890 C C . ALA A 1 114 ? 20.375 1.799 -0.178 1 98.56 114 ALA A C 1
ATOM 892 O O . ALA A 1 114 ? 20.828 2.947 -0.13 1 98.56 114 ALA A O 1
ATOM 893 N N . LYS A 1 115 ? 20.859 0.815 0.435 1 97.94 115 LYS A N 1
ATOM 894 C CA . LYS A 1 115 ? 22.156 0.873 1.115 1 97.94 115 LYS A CA 1
ATOM 895 C C . LYS A 1 115 ? 23.25 0.219 0.276 1 97.94 115 LYS A C 1
ATOM 897 O O . LYS A 1 115 ? 22.969 -0.628 -0.573 1 97.94 115 LYS A O 1
ATOM 902 N N . PRO A 1 116 ? 24.453 0.563 0.547 1 98 116 PRO A N 1
ATOM 903 C CA . PRO A 1 116 ? 25.578 0.108 -0.288 1 98 116 PRO A CA 1
ATOM 904 C C . PRO A 1 116 ? 25.656 -1.413 -0.389 1 98 116 PRO A C 1
ATOM 906 O O . PRO A 1 116 ? 25.953 -1.949 -1.459 1 98 116 PRO A O 1
ATOM 909 N N . ALA A 1 117 ? 25.312 -2.105 0.611 1 97.06 117 ALA A N 1
ATOM 910 C CA . ALA A 1 117 ? 25.469 -3.559 0.646 1 97.06 117 ALA A CA 1
ATOM 911 C C . ALA A 1 117 ? 24.516 -4.238 -0.335 1 97.06 117 ALA A C 1
ATOM 913 O O . ALA A 1 117 ? 24.75 -5.375 -0.749 1 97.06 117 ALA A O 1
ATOM 914 N N . GLY A 1 118 ? 23.438 -3.529 -0.713 1 97.25 118 GLY A N 1
ATOM 915 C CA . GLY A 1 118 ? 22.438 -4.195 -1.543 1 97.25 118 GLY A CA 1
ATOM 916 C C . GLY A 1 118 ? 22.219 -3.514 -2.879 1 97.25 118 GLY A C 1
ATOM 917 O O . GLY A 1 118 ? 21.469 -4.004 -3.719 1 97.25 118 GLY A O 1
ATOM 918 N N . VAL A 1 119 ? 22.875 -2.416 -3.162 1 97.62 119 VAL A N 1
ATOM 919 C CA . VAL A 1 119 ? 22.562 -1.525 -4.273 1 97.62 119 VAL A CA 1
ATOM 920 C C . VAL A 1 119 ? 22.797 -2.246 -5.598 1 97.62 119 VAL A C 1
ATOM 922 O O . VAL A 1 119 ? 22.078 -2.033 -6.57 1 97.62 119 VAL A O 1
ATOM 925 N N . GLU A 1 120 ? 23.75 -3.076 -5.68 1 97.75 120 GLU A N 1
ATOM 926 C CA . GLU A 1 120 ? 24.141 -3.729 -6.926 1 97.75 120 GLU A CA 1
ATOM 927 C C . GLU A 1 120 ? 23.078 -4.707 -7.398 1 97.75 120 GLU A C 1
ATOM 929 O O . GLU A 1 120 ? 23.062 -5.121 -8.562 1 97.75 120 GLU A O 1
ATOM 934 N N . LEU A 1 121 ? 22.188 -5.117 -6.559 1 98.25 121 LEU A N 1
ATOM 935 C CA . LEU A 1 121 ? 21.156 -6.09 -6.879 1 98.25 121 LEU A CA 1
ATOM 936 C C . LEU A 1 121 ? 19.938 -5.402 -7.488 1 98.25 121 LEU A C 1
ATOM 938 O O . LEU A 1 121 ? 19.031 -6.07 -8 1 98.25 121 LEU A O 1
ATOM 942 N N . LEU A 1 122 ? 19.906 -4.105 -7.473 1 98.75 122 LEU A N 1
ATOM 943 C CA . LEU A 1 122 ? 18.766 -3.344 -7.957 1 98.75 122 LEU A CA 1
ATOM 944 C C . LEU A 1 122 ? 19 -2.846 -9.375 1 98.75 122 LEU A C 1
ATOM 946 O O . LEU A 1 122 ? 20.141 -2.584 -9.766 1 98.75 122 LEU A O 1
ATOM 950 N N . ASP A 1 123 ? 17.891 -2.713 -10.047 1 98.88 123 ASP A N 1
ATOM 951 C CA . ASP A 1 123 ? 17.938 -2.1 -11.375 1 98.88 123 ASP A CA 1
ATOM 952 C C . ASP A 1 123 ? 17.734 -0.588 -11.289 1 98.88 123 ASP A C 1
ATOM 954 O O . ASP A 1 123 ? 18.172 0.15 -12.18 1 98.88 123 ASP A O 1
ATOM 958 N N . ASP A 1 124 ? 16.984 -0.078 -10.297 1 98.75 124 ASP A N 1
ATOM 959 C CA . ASP A 1 124 ? 16.766 1.346 -10.062 1 98.75 124 ASP A CA 1
ATOM 960 C C . ASP A 1 124 ? 16.375 1.609 -8.609 1 98.75 124 ASP A C 1
ATOM 962 O O . ASP A 1 124 ? 15.844 0.725 -7.934 1 98.75 124 ASP A O 1
ATOM 966 N N . TYR A 1 125 ? 16.656 2.762 -8.164 1 98.75 125 TYR A N 1
ATOM 967 C CA . TYR A 1 125 ? 16.219 3.275 -6.871 1 98.75 125 TYR A CA 1
ATOM 968 C C . TYR A 1 125 ? 16.312 4.797 -6.828 1 98.75 125 TYR A C 1
ATOM 970 O O . TYR A 1 125 ? 16.75 5.426 -7.793 1 98.75 125 TYR A O 1
ATOM 978 N N . VAL A 1 126 ? 15.93 5.434 -5.688 1 98.69 126 VAL A N 1
ATOM 979 C CA . VAL A 1 126 ? 15.82 6.891 -5.672 1 98.69 126 VAL A CA 1
ATOM 980 C C . VAL A 1 126 ? 16.688 7.461 -4.562 1 98.69 126 VAL A C 1
ATOM 982 O O . VAL A 1 126 ? 17.328 8.508 -4.738 1 98.69 126 VAL A O 1
ATOM 985 N N . VAL A 1 127 ? 16.828 6.848 -3.379 1 98.56 127 VAL A N 1
ATOM 986 C CA . VAL A 1 127 ? 17.469 7.465 -2.217 1 98.56 127 VAL A CA 1
ATOM 987 C C . VAL A 1 127 ? 18.641 6.605 -1.752 1 98.56 127 VAL A C 1
ATOM 989 O O . VAL A 1 127 ? 18.469 5.434 -1.418 1 98.56 127 VAL A O 1
ATOM 992 N N . ASP A 1 128 ? 19.781 7.227 -1.67 1 98.19 128 ASP A N 1
ATOM 993 C CA . ASP A 1 128 ? 20.953 6.578 -1.068 1 98.19 128 ASP A CA 1
ATOM 994 C C . ASP A 1 128 ? 20.938 6.73 0.451 1 98.19 128 ASP A C 1
ATOM 996 O O . ASP A 1 128 ? 20.781 7.836 0.97 1 98.19 128 ASP A O 1
ATOM 1000 N N . ILE A 1 129 ? 21.109 5.613 1.058 1 97.44 129 ILE A N 1
ATOM 1001 C CA . ILE A 1 129 ? 21.203 5.613 2.514 1 97.44 129 ILE A CA 1
ATOM 1002 C C . ILE A 1 129 ? 22.531 5.008 2.943 1 97.44 129 ILE A C 1
ATOM 1004 O O . ILE A 1 129 ? 22.938 3.965 2.432 1 97.44 129 ILE A O 1
ATOM 1008 N N . ALA A 1 130 ? 23.156 5.688 3.885 1 97 130 ALA A N 1
ATOM 1009 C CA . ALA A 1 130 ? 24.406 5.137 4.41 1 97 130 ALA A CA 1
ATOM 1010 C C . ALA A 1 130 ? 24.156 3.781 5.074 1 97 130 ALA A C 1
ATOM 1012 O O . ALA A 1 130 ? 23.125 3.568 5.711 1 97 130 ALA A O 1
ATOM 1013 N N . GLN A 1 131 ? 25.172 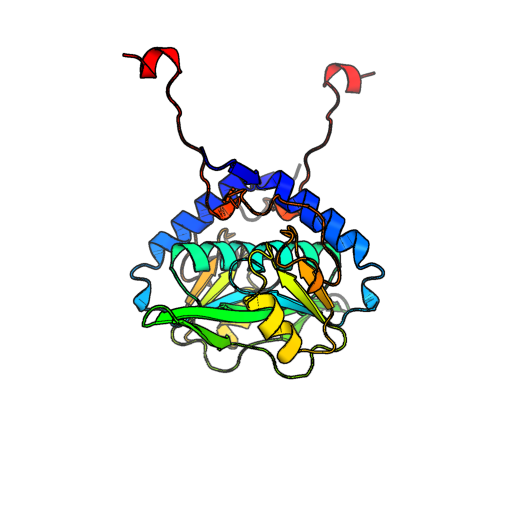2.908 4.957 1 96.19 131 GLN A N 1
ATOM 1014 C CA . GLN A 1 131 ? 25.016 1.525 5.395 1 96.19 131 GLN A CA 1
ATOM 1015 C C . GLN A 1 131 ? 24.641 1.453 6.871 1 96.19 131 GLN A C 1
ATOM 1017 O O . GLN A 1 131 ? 23.859 0.601 7.277 1 96.19 131 GLN A O 1
ATOM 1022 N N . ASP A 1 132 ? 25.094 2.377 7.723 1 95.56 132 ASP A N 1
ATOM 1023 C CA . ASP A 1 132 ? 24.938 2.279 9.172 1 95.56 132 ASP A CA 1
ATOM 1024 C C . ASP A 1 132 ? 23.75 3.125 9.641 1 95.56 132 ASP A C 1
ATOM 1026 O O . ASP A 1 132 ? 23.5 3.229 10.844 1 95.56 132 ASP A O 1
ATOM 1030 N N . THR A 1 133 ? 23.031 3.658 8.727 1 96.44 133 THR A N 1
ATOM 1031 C CA . THR A 1 133 ? 21.906 4.52 9.055 1 96.44 133 THR A CA 1
ATOM 1032 C C . THR A 1 133 ? 20.641 3.697 9.273 1 96.44 133 THR A C 1
ATOM 1034 O O . THR A 1 133 ? 20.359 2.781 8.5 1 96.44 133 THR A O 1
ATOM 1037 N N . TRP A 1 134 ? 20.031 3.943 10.359 1 95.31 134 TRP A N 1
ATOM 1038 C CA . TRP A 1 134 ? 18.734 3.338 10.602 1 95.31 134 TRP A CA 1
ATOM 1039 C C . TRP A 1 134 ? 17.625 4.137 9.922 1 95.31 134 TRP A C 1
ATOM 1041 O O . TRP A 1 134 ? 17.625 5.367 9.953 1 95.31 134 TRP A O 1
ATOM 1051 N N . ILE A 1 135 ? 16.703 3.422 9.297 1 94.81 135 ILE A N 1
ATOM 1052 C CA . ILE A 1 135 ? 15.617 4.094 8.586 1 94.81 135 ILE A CA 1
ATOM 1053 C C . ILE A 1 135 ? 14.297 3.859 9.312 1 94.81 135 ILE A C 1
ATOM 1055 O O . ILE A 1 135 ? 13.984 2.73 9.695 1 94.81 135 ILE A O 1
ATOM 1059 N N . GLU A 1 136 ? 13.57 4.957 9.555 1 95.19 136 GLU A N 1
ATOM 1060 C CA . GLU A 1 136 ? 12.195 4.887 10.031 1 95.19 136 GLU A CA 1
ATOM 1061 C C . GLU A 1 136 ? 11.211 5.176 8.906 1 95.19 136 GLU A C 1
ATOM 1063 O O . GLU A 1 136 ? 11.195 6.277 8.352 1 95.19 136 GLU A O 1
ATOM 1068 N N . GLN A 1 137 ? 10.461 4.086 8.586 1 97 137 GLN A N 1
ATOM 1069 C CA . GLN A 1 137 ? 9.469 4.234 7.527 1 97 137 GLN A CA 1
ATOM 1070 C C . GLN A 1 137 ? 8.234 4.984 8.031 1 97 137 GLN A C 1
ATOM 1072 O O . GLN A 1 137 ? 7.961 4.996 9.234 1 97 137 GLN A O 1
ATOM 1077 N N . PRO A 1 138 ? 7.477 5.594 7.137 1 96.75 138 PRO A N 1
ATOM 1078 C CA . PRO A 1 138 ? 6.32 6.375 7.582 1 96.75 138 PRO A CA 1
ATOM 1079 C C . PRO A 1 138 ? 5.332 5.555 8.406 1 96.75 138 PRO A C 1
ATOM 1081 O O . PRO A 1 138 ? 4.781 6.047 9.391 1 96.75 138 PRO A O 1
ATOM 1084 N N . TRP A 1 139 ? 5.117 4.309 8.055 1 95.75 139 TRP A N 1
ATOM 1085 C CA . TRP A 1 139 ? 4.117 3.465 8.695 1 95.75 139 TRP A CA 1
ATOM 1086 C C . TRP A 1 139 ? 4.625 2.936 10.039 1 95.75 139 TRP A C 1
ATOM 1088 O O . TRP A 1 139 ? 3.893 2.26 10.766 1 95.75 139 TRP A O 1
ATOM 1098 N N . ASP A 1 140 ? 5.844 3.195 10.344 1 93.94 140 ASP A N 1
ATOM 1099 C CA . ASP A 1 140 ? 6.398 2.834 11.648 1 93.94 140 ASP A CA 1
ATOM 1100 C C . ASP A 1 140 ? 6.234 3.973 12.648 1 93.94 140 ASP A C 1
ATOM 1102 O O . ASP A 1 140 ? 6.555 3.818 13.828 1 93.94 140 ASP A O 1
ATOM 1106 N N . MET A 1 141 ? 5.766 5.121 12.141 1 90.25 141 MET A N 1
ATOM 1107 C CA . MET A 1 141 ? 5.758 6.328 12.969 1 90.25 141 MET A CA 1
ATOM 1108 C C . MET A 1 141 ? 4.336 6.855 13.141 1 90.25 141 MET A C 1
ATOM 1110 O O . MET A 1 141 ? 3.457 6.566 12.328 1 90.25 141 MET A O 1
ATOM 1114 N N . SER A 1 142 ? 4.121 7.535 14.273 1 89.19 142 SER A N 1
ATOM 1115 C CA . SER A 1 142 ? 2.859 8.227 14.516 1 89.19 142 SER A CA 1
ATOM 1116 C C . SER A 1 142 ? 3.094 9.609 15.125 1 89.19 142 SER A C 1
ATOM 1118 O O . SER A 1 142 ? 4.16 9.875 15.68 1 89.19 142 SER A O 1
ATOM 1120 N N . ILE A 1 143 ? 2.123 10.484 14.938 1 84.5 143 ILE A N 1
ATOM 1121 C CA . ILE A 1 143 ? 2.18 11.812 15.531 1 84.5 143 ILE A CA 1
ATOM 1122 C C . ILE A 1 143 ? 1.953 11.711 17.031 1 84.5 143 ILE A C 1
ATOM 1124 O O . ILE A 1 143 ? 1.018 11.047 17.484 1 84.5 143 ILE A O 1
ATOM 1128 N N . GLN A 1 144 ? 2.824 12.188 17.781 1 88.5 144 GLN A N 1
ATOM 1129 C CA . GLN A 1 144 ? 2.699 12.18 19.234 1 88.5 144 GLN A CA 1
ATOM 1130 C C . GLN A 1 144 ? 3.096 13.531 19.828 1 88.5 144 GLN A C 1
ATOM 1132 O O . GLN A 1 144 ? 3.893 14.266 19.25 1 88.5 144 GLN A O 1
ATOM 1137 N N . PHE A 1 145 ? 2.504 13.844 21.078 1 90.62 145 PHE A N 1
ATOM 1138 C CA . PHE A 1 145 ? 2.934 15.016 21.812 1 90.62 145 PHE A CA 1
ATOM 1139 C C . PHE A 1 145 ? 4.363 14.852 22.328 1 90.62 145 PHE A C 1
ATOM 1141 O O . PHE A 1 145 ? 4.73 13.781 22.812 1 90.62 145 PHE A O 1
ATOM 1148 N N . VAL A 1 146 ? 5.152 15.953 22.094 1 88.75 146 VAL A N 1
ATOM 1149 C CA . VAL A 1 146 ? 6.516 15.953 22.609 1 88.75 146 VAL A CA 1
ATOM 1150 C C . VAL A 1 146 ? 6.684 17.109 23.609 1 88.75 146 VAL A C 1
ATOM 1152 O O . VAL A 1 146 ? 6.398 18.266 23.281 1 88.75 146 VAL A O 1
ATOM 1155 N N . GLU A 1 147 ? 7.117 16.703 24.688 1 90.81 147 GLU A N 1
ATOM 1156 C CA . GLU A 1 147 ? 7.348 17.719 25.703 1 90.81 147 GLU A CA 1
ATOM 1157 C C . GLU A 1 147 ? 8.43 18.703 25.266 1 90.81 147 GLU A C 1
ATOM 1159 O O . GLU A 1 147 ? 9.43 18.312 24.672 1 90.81 147 GLU A O 1
ATOM 1164 N N . PRO A 1 148 ? 8.117 19.922 25.766 1 90.19 148 PRO A N 1
ATOM 1165 C CA . PRO A 1 148 ? 9.188 20.875 25.5 1 90.19 148 PRO A CA 1
ATOM 1166 C C . PRO A 1 148 ? 10.516 20.484 26.156 1 90.19 148 PRO A C 1
ATOM 1168 O O . PRO A 1 148 ? 10.523 19.859 27.219 1 90.19 148 PRO A O 1
ATOM 1171 N N . VAL A 1 149 ? 11.57 20.922 25.391 1 90.06 149 VAL A N 1
ATOM 1172 C CA . VAL A 1 149 ? 12.914 20.516 25.797 1 90.06 149 VAL A CA 1
ATOM 1173 C C . VAL A 1 149 ? 13.172 20.969 27.234 1 90.06 149 VAL A C 1
ATOM 1175 O O . VAL A 1 149 ? 13.82 20.266 28.016 1 90.06 149 VAL A O 1
ATOM 1178 N N . ASN A 1 150 ? 12.742 22.047 27.578 1 85.12 150 ASN A N 1
ATOM 1179 C CA . ASN A 1 150 ? 13.008 22.625 28.891 1 85.12 150 ASN A CA 1
ATOM 1180 C C . ASN A 1 150 ? 12.242 21.891 29.984 1 85.12 150 ASN A C 1
ATOM 1182 O O . ASN A 1 150 ? 12.539 22.047 31.172 1 85.12 150 ASN A O 1
ATOM 1186 N N . ARG A 1 151 ? 11.203 21.328 29.688 1 75.88 151 ARG A N 1
ATOM 1187 C CA . ARG A 1 151 ? 10.477 20.516 30.656 1 75.88 151 ARG A CA 1
ATOM 1188 C C . ARG A 1 151 ? 11.094 19.141 30.797 1 75.88 151 ARG A C 1
ATOM 1190 O O . ARG A 1 151 ? 10.914 18.469 31.828 1 75.88 151 ARG A O 1
ATOM 1197 N N . LYS A 1 152 ? 11.602 18.641 29.797 1 62.59 152 LYS A N 1
ATOM 1198 C CA . LYS A 1 152 ? 12.258 17.328 29.844 1 62.59 152 LYS A CA 1
ATOM 1199 C C . LYS A 1 152 ? 13.391 17.312 30.859 1 62.59 152 LYS A C 1
ATOM 1201 O O . LYS A 1 152 ? 13.742 16.266 31.391 1 62.59 152 LYS A O 1
ATOM 1206 N N . GLN A 1 153 ? 14.055 18.422 31.094 1 55.16 153 GLN A N 1
ATOM 1207 C CA . GLN A 1 153 ? 15.148 18.562 32.062 1 55.16 153 GLN A CA 1
ATOM 1208 C C . GLN A 1 153 ? 14.625 18.688 33.469 1 55.16 153 GLN A C 1
ATOM 1210 O O . GLN A 1 153 ? 15.398 18.734 34.438 1 55.16 153 GLN A O 1
ATOM 1215 N N . LYS A 1 154 ? 13.297 18.719 33.531 1 48.09 154 LYS A N 1
ATOM 1216 C CA . LYS A 1 154 ? 12.984 18.719 34.969 1 48.09 154 LYS A CA 1
ATOM 1217 C C . LYS A 1 154 ? 12.797 17.297 35.5 1 48.09 154 LYS A C 1
ATOM 1219 O O . LYS A 1 154 ? 12.234 16.438 34.812 1 48.09 154 LYS A O 1
ATOM 1224 N N . MET B 1 1 ? -21.484 23.766 -4.066 1 52.94 1 MET B N 1
ATOM 1225 C CA . MET B 1 1 ? -20.109 23.281 -4.188 1 52.94 1 MET B CA 1
ATOM 1226 C C . MET B 1 1 ? -19.938 21.922 -3.543 1 52.94 1 MET B C 1
ATOM 1228 O O . MET B 1 1 ? -20.469 21.656 -2.463 1 52.94 1 MET B O 1
ATOM 1232 N N . SER B 1 2 ? -19.672 20.797 -4.309 1 66.5 2 SER B N 1
ATOM 1233 C CA . SER B 1 2 ? -19.656 19.469 -3.736 1 66.5 2 SER B CA 1
ATOM 1234 C C . SER B 1 2 ? -18.703 19.375 -2.549 1 66.5 2 SER B C 1
ATOM 1236 O O . SER B 1 2 ? -17.641 20 -2.547 1 66.5 2 SER B O 1
ATOM 1238 N N . LYS B 1 3 ? -19.188 19.125 -1.262 1 88.44 3 LYS B N 1
ATOM 1239 C CA . LYS B 1 3 ? -18.422 18.969 -0.034 1 88.44 3 LYS B CA 1
ATOM 1240 C C . LYS B 1 3 ? -17.266 18 -0.238 1 88.44 3 LYS B C 1
ATOM 1242 O O . LYS B 1 3 ? -17.422 16.969 -0.892 1 88.44 3 LYS B O 1
ATOM 1247 N N . LYS B 1 4 ? -15.992 18.5 0.145 1 92.06 4 LYS B N 1
ATOM 1248 C CA . LYS B 1 4 ? -14.789 17.688 -0.004 1 92.06 4 LYS B CA 1
ATOM 1249 C C . LYS B 1 4 ? -14.273 17.219 1.353 1 92.06 4 LYS B C 1
ATOM 1251 O O . LYS B 1 4 ? -14.312 17.969 2.33 1 92.06 4 LYS B O 1
ATOM 1256 N N . PHE B 1 5 ? -13.922 16.016 1.374 1 94.12 5 PHE B N 1
ATOM 1257 C CA . PHE B 1 5 ? -13.266 15.43 2.535 1 94.12 5 PHE B CA 1
ATOM 1258 C C . PHE B 1 5 ? -11.852 14.977 2.18 1 94.12 5 PHE B C 1
ATOM 1260 O O . PHE B 1 5 ? -11.68 14.039 1.394 1 94.12 5 PHE B O 1
ATOM 1267 N N . ILE B 1 6 ? -10.828 15.617 2.781 1 95.31 6 ILE B N 1
ATOM 1268 C CA . ILE B 1 6 ? -9.43 15.305 2.488 1 95.31 6 ILE B CA 1
ATOM 1269 C C . ILE B 1 6 ? -8.875 14.375 3.566 1 95.31 6 ILE B C 1
ATOM 1271 O O . ILE B 1 6 ? -8.938 14.695 4.758 1 95.31 6 ILE B O 1
ATOM 1275 N N . ILE B 1 7 ? -8.398 13.281 3.156 1 96.69 7 ILE B N 1
ATOM 1276 C CA . ILE B 1 7 ? -7.707 12.383 4.074 1 96.69 7 ILE B CA 1
ATOM 1277 C C . ILE B 1 7 ? -6.199 12.555 3.92 1 96.69 7 ILE B C 1
ATOM 1279 O O . ILE B 1 7 ? -5.637 12.258 2.859 1 96.69 7 ILE B O 1
ATOM 1283 N N . THR B 1 8 ? -5.578 13.008 4.93 1 96.19 8 THR B N 1
ATOM 1284 C CA . THR B 1 8 ? -4.121 13.109 4.93 1 96.19 8 THR B CA 1
ATOM 1285 C C . THR B 1 8 ? -3.488 11.734 5.121 1 96.19 8 THR B C 1
ATOM 1287 O O . THR B 1 8 ? -4.172 10.773 5.496 1 96.19 8 THR B O 1
ATOM 1290 N N . TRP B 1 9 ? -2.227 11.625 4.879 1 97.44 9 TRP B N 1
ATOM 1291 C CA . TRP B 1 9 ? -1.5 10.375 5.098 1 97.44 9 TRP B CA 1
ATOM 1292 C C . TRP B 1 9 ? -1.585 9.953 6.559 1 97.44 9 TRP B C 1
ATOM 1294 O O . TRP B 1 9 ? -1.817 8.773 6.855 1 97.44 9 TRP B O 1
ATOM 1304 N N . ASP B 1 10 ? -1.411 10.906 7.48 1 96.19 10 ASP B N 1
ATOM 1305 C CA . ASP B 1 10 ? -1.464 10.594 8.906 1 96.19 10 ASP B CA 1
ATOM 1306 C C . ASP B 1 10 ? -2.855 10.117 9.312 1 96.19 10 ASP B C 1
ATOM 1308 O O . ASP B 1 10 ? -2.988 9.18 10.102 1 96.19 10 ASP B O 1
ATOM 1312 N N . ALA B 1 11 ? -3.871 10.773 8.82 1 97.12 11 ALA B N 1
ATOM 1313 C CA . ALA B 1 11 ? -5.238 10.352 9.109 1 97.12 11 ALA B CA 1
ATOM 1314 C C . ALA B 1 11 ? -5.504 8.953 8.57 1 97.12 11 ALA B C 1
ATOM 1316 O O . ALA B 1 11 ? -6.102 8.117 9.25 1 97.12 11 ALA B O 1
ATOM 1317 N N . MET B 1 12 ? -5.039 8.703 7.352 1 98.25 12 MET B N 1
ATOM 1318 C CA . MET B 1 12 ? -5.195 7.383 6.758 1 98.25 12 MET B CA 1
ATOM 1319 C C . MET B 1 12 ? -4.547 6.312 7.633 1 98.25 12 MET B C 1
ATOM 1321 O O . MET B 1 12 ? -5.152 5.277 7.906 1 98.25 12 MET B O 1
ATOM 1325 N N . GLN B 1 13 ? -3.354 6.555 8.07 1 98.19 13 GLN B N 1
ATOM 1326 C CA . GLN B 1 13 ? -2.672 5.605 8.945 1 98.19 13 GLN B CA 1
ATOM 1327 C C . GLN B 1 13 ? -3.451 5.395 10.234 1 98.19 13 GLN B C 1
ATOM 1329 O O . GLN B 1 13 ? -3.613 4.258 10.695 1 98.19 13 GLN B O 1
ATOM 1334 N N . SER B 1 14 ? -3.912 6.516 10.82 1 98.12 14 SER B N 1
ATOM 1335 C CA . SER B 1 14 ? -4.676 6.43 12.055 1 98.12 14 SER B CA 1
ATOM 1336 C C . SER B 1 14 ? -5.953 5.613 11.867 1 98.12 14 SER B C 1
ATOM 1338 O O . SER B 1 14 ? -6.273 4.754 12.688 1 98.12 14 SER B O 1
ATOM 1340 N N . TYR B 1 15 ? -6.676 5.875 10.82 1 98.5 15 TYR B N 1
ATOM 1341 C CA . TYR B 1 15 ? -7.895 5.133 10.516 1 98.5 15 TYR B CA 1
ATOM 1342 C C . TYR B 1 15 ? -7.594 3.652 10.312 1 98.5 15 TYR B C 1
ATOM 1344 O O . TYR B 1 15 ? -8.328 2.789 10.797 1 98.5 15 TYR B O 1
ATOM 1352 N N . CYS B 1 16 ? -6.543 3.332 9.609 1 98.75 16 CYS B N 1
ATOM 1353 C CA . CYS B 1 16 ? -6.172 1.945 9.352 1 98.75 16 CYS B CA 1
ATOM 1354 C C . CYS B 1 16 ? -5.801 1.228 10.641 1 98.75 16 CYS B C 1
ATOM 1356 O O . CYS B 1 16 ? -6.098 0.043 10.805 1 98.75 16 CYS B O 1
ATOM 1358 N N . ARG B 1 17 ? -5.09 1.933 11.547 1 98.44 17 ARG B N 1
ATOM 1359 C CA . ARG B 1 17 ? -4.762 1.341 12.836 1 98.44 17 ARG B CA 1
ATOM 1360 C C . ARG B 1 17 ? -6.027 1.03 13.633 1 98.44 17 ARG B C 1
ATOM 1362 O O . ARG B 1 17 ? -6.129 -0.03 14.25 1 98.44 17 ARG B O 1
ATOM 1369 N N . GLU B 1 18 ? -6.973 1.981 13.641 1 98.69 18 GLU B N 1
ATOM 1370 C CA . GLU B 1 18 ? -8.266 1.736 14.273 1 98.69 18 GLU B CA 1
ATOM 1371 C C . GLU B 1 18 ? -8.969 0.536 13.656 1 98.69 18 GLU B C 1
ATOM 1373 O O . GLU B 1 18 ? -9.508 -0.314 14.367 1 98.69 18 GLU B O 1
ATOM 1378 N N . LEU B 1 19 ? -8.977 0.45 12.352 1 98.81 19 LEU B N 1
ATOM 1379 C CA . LEU B 1 19 ? -9.586 -0.656 11.625 1 98.81 19 LEU B CA 1
ATOM 1380 C C . LEU B 1 19 ? -8.922 -1.979 11.984 1 98.81 19 LEU B C 1
ATOM 1382 O O . LEU B 1 19 ? -9.602 -2.988 12.18 1 98.81 19 LEU B O 1
ATOM 1386 N N . ALA B 1 20 ? -7.625 -1.985 12.07 1 98.81 20 ALA B N 1
ATOM 1387 C CA . ALA B 1 20 ? -6.875 -3.174 12.469 1 98.81 20 ALA B CA 1
ATOM 1388 C C . ALA B 1 20 ? -7.266 -3.619 13.875 1 98.81 20 ALA B C 1
ATOM 1390 O O . ALA B 1 20 ? -7.426 -4.816 14.133 1 98.81 20 ALA B O 1
ATOM 1391 N N . GLU B 1 21 ? -7.383 -2.662 14.797 1 98.75 21 GLU B N 1
ATOM 1392 C CA . GLU B 1 21 ? -7.77 -2.971 16.172 1 98.75 21 GLU B CA 1
ATOM 1393 C C . GLU B 1 21 ? -9.094 -3.725 16.203 1 98.75 21 GLU B C 1
ATOM 1395 O O . GLU B 1 21 ? -9.273 -4.641 17.016 1 98.75 21 GLU B O 1
ATOM 1400 N N . LYS B 1 22 ? -9.977 -3.443 15.328 1 98.62 22 LYS B N 1
ATOM 1401 C CA . LYS B 1 22 ? -11.281 -4.086 15.258 1 98.62 22 LYS B CA 1
ATOM 1402 C C . LYS B 1 22 ? -11.164 -5.535 14.797 1 98.62 22 LYS B C 1
ATOM 1404 O O . LYS B 1 22 ? -12.117 -6.305 14.891 1 98.62 22 LYS B O 1
ATOM 1409 N N . GLN B 1 23 ? -10.031 -5.945 14.266 1 98.69 23 GLN B N 1
ATOM 1410 C CA . GLN B 1 23 ? -9.875 -7.281 13.703 1 98.69 23 GLN B CA 1
ATOM 1411 C C . GLN B 1 23 ? -9.094 -8.188 14.648 1 98.69 23 GLN B C 1
ATOM 1413 O O . GLN B 1 23 ? -8.672 -9.281 14.266 1 98.69 23 GLN B O 1
ATOM 1418 N N . MET B 1 24 ? -8.883 -7.773 15.844 1 98.25 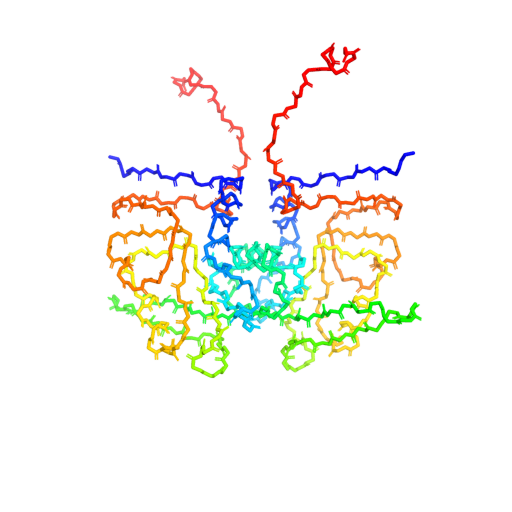24 MET B N 1
ATOM 1419 C CA . MET B 1 24 ? -8.195 -8.609 16.828 1 98.25 24 MET B CA 1
ATOM 1420 C C . MET B 1 24 ? -9.141 -9.664 17.391 1 98.25 24 MET B C 1
ATOM 1422 O O . MET B 1 24 ? -10.352 -9.43 17.5 1 98.25 24 MET B O 1
ATOM 1426 N N . PRO B 1 25 ? -8.625 -10.844 17.781 1 98.38 25 PRO B N 1
ATOM 1427 C CA . PRO B 1 25 ? -7.211 -11.211 17.734 1 98.38 25 PRO B CA 1
ATOM 1428 C C . PRO B 1 25 ? -6.734 -11.523 16.312 1 98.38 25 PRO B C 1
ATOM 1430 O O . PRO B 1 25 ? -7.492 -12.078 15.508 1 98.38 25 PRO B O 1
ATOM 1433 N N . ALA B 1 26 ? -5.559 -11.297 15.984 1 97.75 26 ALA B N 1
ATOM 1434 C CA . ALA B 1 26 ? -5 -11.359 14.633 1 97.75 26 ALA B CA 1
ATOM 1435 C C . ALA B 1 26 ? -4.93 -12.805 14.141 1 97.75 26 ALA B C 1
ATOM 1437 O O . ALA B 1 26 ? -5.004 -13.062 12.938 1 97.75 26 ALA B O 1
ATOM 1438 N N . GLU B 1 27 ? -4.82 -13.688 15.023 1 97.38 27 GLU B N 1
ATOM 1439 C CA . GLU B 1 27 ? -4.605 -15.086 14.695 1 97.38 27 GLU B CA 1
ATOM 1440 C C . GLU B 1 27 ? -5.812 -15.68 13.969 1 97.38 27 GLU B C 1
ATOM 1442 O O . GLU B 1 27 ? -5.715 -16.75 13.359 1 97.38 27 GLU B O 1
ATOM 1447 N N . GLN B 1 28 ? -6.922 -15.031 14.055 1 97.44 28 GLN B N 1
ATOM 1448 C CA . GLN B 1 28 ? -8.109 -15.562 13.406 1 97.44 28 GLN B CA 1
ATOM 1449 C C . GLN B 1 28 ? -8.008 -15.438 11.891 1 97.44 28 GLN B C 1
ATOM 1451 O O . GLN B 1 28 ? -8.797 -16.047 11.156 1 97.44 28 GLN B O 1
ATOM 1456 N N . TRP B 1 29 ? -7.012 -14.703 11.383 1 98.56 29 TRP B N 1
ATOM 1457 C CA . TRP B 1 29 ? -6.922 -14.43 9.945 1 98.56 29 TRP B CA 1
ATOM 1458 C C . TRP B 1 29 ? -5.766 -15.203 9.32 1 98.56 29 TRP B C 1
ATOM 1460 O O . TRP B 1 29 ? -4.664 -15.25 9.875 1 98.56 29 TRP B O 1
ATOM 1470 N N . LYS B 1 30 ? -6.016 -15.742 8.133 1 98.12 30 LYS B N 1
ATOM 1471 C CA . LYS B 1 30 ? -5.004 -16.406 7.32 1 98.12 30 LYS B CA 1
ATOM 1472 C C . LYS B 1 30 ? -4.195 -15.398 6.508 1 98.12 30 LYS B C 1
ATOM 1474 O O . LYS B 1 30 ? -3.043 -15.656 6.16 1 98.12 30 LYS B O 1
ATOM 1479 N N . GLY B 1 31 ? -4.844 -14.344 6.168 1 98.56 31 GLY B N 1
ATOM 1480 C CA . GLY B 1 31 ? -4.199 -13.352 5.32 1 98.56 31 GLY B CA 1
ATOM 1481 C C . GLY B 1 31 ? -5.102 -12.188 4.969 1 98.56 31 GLY B C 1
ATOM 1482 O O . GLY B 1 31 ? -6.227 -12.094 5.469 1 98.56 31 GLY B O 1
ATOM 1483 N N . ILE B 1 32 ? -4.547 -11.289 4.176 1 98.88 32 ILE B N 1
ATOM 1484 C CA . ILE B 1 32 ? -5.242 -10.094 3.699 1 98.88 32 ILE B CA 1
ATOM 1485 C C . ILE B 1 32 ? -5.262 -10.086 2.172 1 98.88 32 ILE B C 1
ATOM 1487 O O . ILE B 1 32 ? -4.254 -10.391 1.531 1 98.88 32 ILE B O 1
ATOM 1491 N N . TRP B 1 33 ? -6.383 -9.852 1.617 1 98.88 33 TRP B N 1
ATOM 1492 C CA . TRP B 1 33 ? -6.527 -9.539 0.199 1 98.88 33 TRP B CA 1
ATOM 1493 C C . TRP B 1 33 ? -6.871 -8.07 -0.002 1 98.88 33 TRP B C 1
ATOM 1495 O O . TRP B 1 33 ? -7.984 -7.637 0.308 1 98.88 33 TRP B O 1
ATOM 1505 N N . ALA B 1 34 ? -5.934 -7.328 -0.512 1 98.88 34 ALA B N 1
ATOM 1506 C CA . ALA B 1 34 ? -6.117 -5.898 -0.756 1 98.88 34 ALA B CA 1
ATOM 1507 C C . ALA B 1 34 ? -6.676 -5.648 -2.154 1 98.88 34 ALA B C 1
ATOM 1509 O O . ALA B 1 34 ? -6.141 -6.16 -3.143 1 98.88 34 ALA B O 1
ATOM 1510 N N . VAL B 1 35 ? -7.688 -4.855 -2.23 1 98.31 35 VAL B N 1
ATOM 1511 C CA . VAL B 1 35 ? -8.297 -4.566 -3.523 1 98.31 35 VAL B CA 1
ATOM 1512 C C . VAL B 1 35 ? -7.543 -3.428 -4.207 1 98.31 35 VAL B C 1
ATOM 1514 O O . VAL B 1 35 ? -7.41 -2.338 -3.646 1 98.31 35 VAL B O 1
ATOM 1517 N N . SER B 1 36 ? -7 -3.695 -5.328 1 96.44 36 SER B N 1
ATOM 1518 C CA . SER B 1 36 ? -6.266 -2.689 -6.094 1 96.44 36 SER B CA 1
ATOM 1519 C C . SER B 1 36 ? -7.211 -1.655 -6.695 1 96.44 36 SER B C 1
ATOM 1521 O O . SER B 1 36 ? -8.281 -2.002 -7.195 1 96.44 36 SER B O 1
ATOM 1523 N N . ARG B 1 37 ? -6.914 -0.375 -6.664 1 96.06 37 ARG B N 1
ATOM 1524 C CA . ARG B 1 37 ? -5.668 0.12 -6.09 1 96.06 37 ARG B CA 1
ATOM 1525 C C . ARG B 1 37 ? -5.902 0.71 -4.703 1 96.06 37 ARG B C 1
ATOM 1527 O O . ARG B 1 37 ? -4.988 0.746 -3.875 1 96.06 37 ARG B O 1
ATOM 1534 N N . GLY B 1 38 ? -7.195 0.992 -4.484 1 96.38 38 GLY B N 1
ATOM 1535 C CA . GLY B 1 38 ? -7.52 1.744 -3.281 1 96.38 38 GLY B CA 1
ATOM 1536 C C . GLY B 1 38 ? -7.215 0.987 -2.002 1 96.38 38 GLY B C 1
ATOM 1537 O O . GLY B 1 38 ? -6.879 1.592 -0.982 1 96.38 38 GLY B O 1
ATOM 1538 N N . GLY B 1 39 ? -7.266 -0.256 -2.018 1 98.25 39 GLY B N 1
ATOM 1539 C CA . GLY B 1 39 ? -7.102 -1.079 -0.831 1 98.25 39 GLY B CA 1
ATOM 1540 C C . GLY B 1 39 ? -5.656 -1.447 -0.556 1 98.25 39 GLY B C 1
ATOM 1541 O O . GLY B 1 39 ? -5.348 -2.061 0.468 1 98.25 39 GLY B O 1
ATOM 1542 N N . LEU B 1 40 ? -4.727 -1.072 -1.447 1 98.62 40 LEU B N 1
ATOM 1543 C CA . LEU B 1 40 ? -3.342 -1.513 -1.323 1 98.62 40 LEU B CA 1
ATOM 1544 C C . LEU B 1 40 ? -2.662 -0.842 -0.134 1 98.62 40 LEU B C 1
ATOM 1546 O O . LEU B 1 40 ? -2.01 -1.51 0.672 1 98.62 40 LEU B O 1
ATOM 1550 N N . VAL B 1 41 ? -2.848 0.478 0.019 1 98.69 41 VAL B N 1
ATOM 1551 C CA . VAL B 1 41 ? -2.229 1.192 1.131 1 98.69 41 VAL B CA 1
ATOM 1552 C C . VAL B 1 41 ? -2.859 0.747 2.447 1 98.69 41 VAL B C 1
ATOM 1554 O O . VAL B 1 41 ? -2.16 0.303 3.361 1 98.69 41 VAL B O 1
ATOM 1557 N N . PRO B 1 42 ? -4.215 0.754 2.553 1 98.88 42 PRO B N 1
ATOM 1558 C CA . PRO B 1 42 ? -4.801 0.221 3.785 1 98.88 42 PRO B CA 1
ATOM 1559 C C . PRO B 1 42 ? -4.391 -1.224 4.059 1 98.88 42 PRO B C 1
ATOM 1561 O O . PRO B 1 42 ? -4.129 -1.591 5.207 1 98.88 42 PRO B O 1
ATOM 1564 N N . GLY B 1 43 ? -4.379 -2.066 2.996 1 98.81 43 GLY B N 1
ATOM 1565 C CA . GLY B 1 43 ? -3.947 -3.445 3.16 1 98.81 43 GLY B CA 1
ATOM 1566 C C . GLY B 1 43 ? -2.547 -3.566 3.734 1 98.81 43 GLY B C 1
ATOM 1567 O O . GLY B 1 43 ? -2.295 -4.41 4.598 1 98.81 43 GLY B O 1
ATOM 1568 N N . ALA B 1 44 ? -1.66 -2.746 3.275 1 98.69 44 ALA B N 1
ATOM 1569 C CA . ALA B 1 44 ? -0.28 -2.738 3.754 1 98.69 44 ALA B CA 1
ATOM 1570 C C . ALA B 1 44 ? -0.214 -2.367 5.234 1 98.69 44 ALA B C 1
ATOM 1572 O O . ALA B 1 44 ? 0.478 -3.025 6.012 1 98.69 44 ALA B O 1
ATOM 1573 N N . ILE B 1 45 ? -0.928 -1.297 5.609 1 98.5 45 ILE B N 1
ATOM 1574 C CA . ILE B 1 45 ? -0.896 -0.82 6.988 1 98.5 45 ILE B CA 1
ATOM 1575 C C . ILE B 1 45 ? -1.522 -1.863 7.91 1 98.5 45 ILE B C 1
ATOM 1577 O O . ILE B 1 45 ? -0.981 -2.162 8.977 1 98.5 45 ILE B O 1
ATOM 1581 N N . LEU B 1 46 ? -2.615 -2.467 7.512 1 98.81 46 LEU B N 1
ATOM 1582 C CA . LEU B 1 46 ? -3.252 -3.5 8.32 1 98.81 46 LEU B CA 1
ATOM 1583 C C . LEU B 1 46 ? -2.334 -4.707 8.484 1 98.81 46 LEU B C 1
ATOM 1585 O O . LEU B 1 46 ? -2.275 -5.312 9.555 1 98.81 46 LEU B O 1
ATOM 1589 N N . ALA B 1 47 ? -1.68 -5.105 7.395 1 98.62 47 ALA B N 1
ATOM 1590 C CA . ALA B 1 47 ? -0.76 -6.234 7.465 1 98.62 47 ALA B CA 1
ATOM 1591 C C . ALA B 1 47 ? 0.295 -6.02 8.547 1 98.62 47 ALA B C 1
ATOM 1593 O O . ALA B 1 47 ? 0.603 -6.934 9.312 1 98.62 47 ALA B O 1
ATOM 1594 N N . ARG B 1 48 ? 0.836 -4.84 8.547 1 97.69 48 ARG B N 1
ATOM 1595 C CA . ARG B 1 48 ? 1.82 -4.508 9.57 1 97.69 48 ARG B CA 1
ATOM 1596 C C . ARG B 1 48 ? 1.205 -4.57 10.969 1 97.69 48 ARG B C 1
ATOM 1598 O O . ARG B 1 48 ? 1.745 -5.227 11.859 1 97.69 48 ARG B O 1
ATOM 1605 N N . GLU B 1 49 ? 0.091 -3.883 11.164 1 98.25 49 GLU B N 1
ATOM 1606 C CA . GLU B 1 49 ? -0.529 -3.74 12.477 1 98.25 49 GLU B CA 1
ATOM 1607 C C . GLU B 1 49 ? -0.98 -5.09 13.023 1 98.25 49 GLU B C 1
ATOM 1609 O O . GLU B 1 49 ? -0.939 -5.32 14.234 1 98.25 49 GLU B O 1
ATOM 1614 N N . LEU B 1 50 ? -1.392 -6.012 12.164 1 98.56 50 LEU B N 1
ATOM 1615 C CA . LEU B 1 50 ? -1.921 -7.305 12.586 1 98.56 50 LEU B CA 1
ATOM 1616 C C . LEU B 1 50 ? -0.834 -8.375 12.555 1 98.56 50 LEU B C 1
ATOM 1618 O O . LEU B 1 50 ? -1.067 -9.516 12.961 1 98.56 50 LEU B O 1
ATOM 1622 N N . GLY B 1 51 ? 0.313 -8.031 12.031 1 97 51 GLY B N 1
ATOM 1623 C CA . GLY B 1 51 ? 1.395 -8.992 11.938 1 97 51 GLY B CA 1
ATOM 1624 C C . GLY B 1 51 ? 1.131 -10.086 10.906 1 97 51 GLY B C 1
ATOM 1625 O O . GLY B 1 51 ? 1.535 -11.234 11.094 1 97 51 GLY B O 1
ATOM 1626 N N . ILE B 1 52 ? 0.402 -9.773 9.875 1 97.44 52 ILE B N 1
ATOM 1627 C CA . ILE B 1 52 ? 0.029 -10.75 8.852 1 97.44 52 ILE B CA 1
ATOM 1628 C C . ILE B 1 52 ? 1.046 -10.719 7.719 1 97.44 52 ILE B C 1
ATOM 1630 O O . ILE B 1 52 ? 1.312 -9.664 7.141 1 97.44 52 ILE B O 1
ATOM 1634 N N . ARG B 1 53 ? 1.515 -11.883 7.352 1 95 53 ARG B N 1
ATOM 1635 C CA . ARG B 1 53 ? 2.562 -11.992 6.344 1 95 53 ARG B CA 1
ATOM 1636 C C . ARG B 1 53 ? 1.972 -12.312 4.973 1 95 53 ARG B C 1
ATOM 1638 O O . ARG B 1 53 ? 2.541 -11.938 3.943 1 95 53 ARG B O 1
ATOM 1645 N N . HIS B 1 54 ? 0.902 -13.047 4.957 1 97.81 54 HIS B N 1
ATOM 1646 C CA . HIS B 1 54 ? 0.257 -13.398 3.697 1 97.81 54 HIS B CA 1
ATOM 1647 C C . HIS B 1 54 ? -0.642 -12.266 3.209 1 97.81 54 HIS B C 1
ATOM 1649 O O . HIS B 1 54 ? -1.763 -12.102 3.695 1 97.81 54 HIS B O 1
ATOM 1655 N N . VAL B 1 55 ? -0.142 -11.5 2.264 1 98.56 55 VAL B N 1
ATOM 1656 C CA . VAL B 1 55 ? -0.911 -10.445 1.616 1 98.56 55 VAL B CA 1
ATOM 1657 C C . VAL B 1 55 ? -1.019 -10.727 0.119 1 98.56 55 VAL B C 1
ATOM 1659 O O . VAL B 1 55 ? -0.012 -10.992 -0.542 1 98.56 55 VAL B O 1
ATOM 1662 N N . ASP B 1 56 ? -2.193 -10.758 -0.38 1 98.62 56 ASP B N 1
ATOM 1663 C CA . ASP B 1 56 ? -2.479 -10.891 -1.806 1 98.62 56 ASP B CA 1
ATOM 1664 C C . ASP B 1 56 ? -3.4 -9.773 -2.283 1 98.62 56 ASP B C 1
ATOM 1666 O O . ASP B 1 56 ? -3.713 -8.852 -1.525 1 98.62 56 ASP B O 1
ATOM 1670 N N . THR B 1 57 ? -3.676 -9.789 -3.605 1 98.75 57 THR B N 1
ATOM 1671 C CA . THR B 1 57 ? -4.453 -8.68 -4.133 1 98.75 57 THR B CA 1
ATOM 1672 C C . THR B 1 57 ? -5.625 -9.18 -4.973 1 98.75 57 THR B C 1
ATOM 1674 O O . THR B 1 57 ? -5.609 -10.32 -5.445 1 98.75 57 THR B O 1
ATOM 1677 N N . ILE B 1 58 ? -6.613 -8.445 -5 1 98.62 58 ILE B N 1
ATOM 1678 C CA . ILE B 1 58 ? -7.707 -8.562 -5.957 1 98.62 58 ILE B CA 1
ATOM 1679 C C . ILE B 1 58 ? -7.727 -7.34 -6.875 1 98.62 58 ILE B C 1
ATOM 1681 O O . ILE B 1 58 ? -7.879 -6.211 -6.41 1 98.62 58 ILE B O 1
ATOM 1685 N N . CYS B 1 59 ? -7.508 -7.562 -8.156 1 98.12 59 CYS B N 1
ATOM 1686 C CA . CYS B 1 59 ? -7.48 -6.477 -9.125 1 98.12 59 CYS B CA 1
ATOM 1687 C C . CYS B 1 59 ? -8.734 -6.488 -10 1 98.12 59 CYS B C 1
ATOM 1689 O O . CYS B 1 59 ? -8.883 -7.359 -10.859 1 98.12 59 CYS B O 1
ATOM 1691 N N . ILE B 1 60 ? -9.57 -5.492 -9.727 1 94.94 60 ILE B N 1
ATOM 1692 C CA . ILE B 1 60 ? -10.828 -5.355 -10.453 1 94.94 60 ILE B CA 1
ATOM 1693 C C . ILE B 1 60 ? -10.867 -4.004 -11.164 1 94.94 60 ILE B C 1
ATOM 1695 O O . ILE B 1 60 ? -10.508 -2.979 -10.586 1 94.94 60 ILE B O 1
ATOM 1699 N N . SER B 1 61 ? -11.164 -4.016 -12.398 1 88.75 61 SER B N 1
ATOM 1700 C CA . SER B 1 61 ? -11.273 -2.787 -13.18 1 88.75 61 SER B CA 1
ATOM 1701 C C . SER B 1 61 ? -12.695 -2.584 -13.688 1 88.75 61 SER B C 1
ATOM 1703 O O . SER B 1 61 ? -13.398 -3.551 -13.984 1 88.75 61 SER B O 1
ATOM 1705 N N . SER B 1 62 ? -13.07 -1.332 -13.555 1 81.06 62 SER B N 1
ATOM 1706 C CA . SER B 1 62 ? -14.375 -1.009 -14.117 1 81.06 62 SER B CA 1
ATOM 1707 C C . SER B 1 62 ? -14.242 -0.267 -15.445 1 81.06 62 SER B C 1
ATOM 1709 O O . SER B 1 62 ? -13.289 0.496 -15.641 1 81.06 62 SER B O 1
ATOM 1711 N N . TYR B 1 63 ? -14.867 -0.766 -16.516 1 72.44 63 TYR B N 1
ATOM 1712 C CA . TYR B 1 63 ? -14.875 -0.098 -17.812 1 72.44 63 TYR B CA 1
ATOM 1713 C C . TYR B 1 63 ? -16.25 0.454 -18.141 1 72.44 63 TYR B C 1
ATOM 1715 O O . TYR B 1 63 ? -17.266 -0.166 -17.812 1 72.44 63 TYR B O 1
ATOM 1723 N N . ASP B 1 64 ? -16.172 1.747 -18.297 1 65.88 64 ASP B N 1
ATOM 1724 C CA . ASP B 1 64 ? -17.422 2.32 -18.781 1 65.88 64 ASP B CA 1
ATOM 1725 C C . ASP B 1 64 ? -17.625 2.027 -20.266 1 65.88 64 ASP B C 1
ATOM 1727 O O . ASP B 1 64 ? -17 2.674 -21.125 1 65.88 64 ASP B O 1
ATOM 1731 N N . HIS B 1 65 ? -18.031 0.871 -20.578 1 58.09 65 HIS B N 1
ATOM 1732 C CA . HIS B 1 65 ? -18.422 0.615 -21.969 1 58.09 65 HIS B CA 1
ATOM 1733 C C . HIS B 1 65 ? -19.906 0.875 -22.172 1 58.09 65 HIS B C 1
ATOM 1735 O O . HIS B 1 65 ? -20.75 0.261 -21.516 1 58.09 65 HIS B O 1
ATOM 1741 N N . ASP B 1 66 ? -20.219 1.722 -23.25 1 59.06 66 ASP B N 1
ATOM 1742 C CA . ASP B 1 66 ? -21.547 2.08 -23.719 1 59.06 66 ASP B CA 1
ATOM 1743 C C . ASP B 1 66 ? -22.469 2.445 -22.547 1 59.06 66 ASP B C 1
ATOM 1745 O O . ASP B 1 66 ? -23.609 2.004 -22.484 1 59.06 66 ASP B O 1
ATOM 1749 N N . HIS B 1 67 ? -21.969 3.125 -21.578 1 62.34 67 HIS B N 1
ATOM 1750 C CA . HIS B 1 67 ? -22.766 3.629 -20.469 1 62.34 67 HIS B CA 1
ATOM 1751 C C . HIS B 1 67 ? -23.094 2.516 -19.469 1 62.34 67 HIS B C 1
ATOM 1753 O O . HIS B 1 67 ? -24.016 2.645 -18.672 1 62.34 67 HIS B O 1
ATOM 1759 N N . GLN B 1 68 ? -22.656 1.3 -19.844 1 62.47 68 GLN B N 1
ATOM 1760 C CA . GLN B 1 68 ? -22.766 0.233 -18.844 1 62.47 68 GLN B CA 1
ATOM 1761 C C . GLN B 1 68 ? -21.406 -0.032 -18.188 1 62.47 68 GLN B C 1
ATOM 1763 O O . GLN B 1 68 ? -20.391 -0.129 -18.859 1 62.47 68 GLN B O 1
ATOM 1768 N N . ARG B 1 69 ? -21.484 0.01 -16.953 1 65.12 69 ARG B N 1
ATOM 1769 C CA . ARG B 1 69 ? -20.266 -0.24 -16.188 1 65.12 69 ARG B CA 1
ATOM 1770 C C . ARG B 1 69 ? -20.016 -1.736 -16.031 1 65.12 69 ARG B C 1
ATOM 1772 O O . ARG B 1 69 ? -20.781 -2.426 -15.344 1 65.12 69 ARG B O 1
ATOM 1779 N N . ASP B 1 70 ? -19.203 -2.264 -16.938 1 82.56 70 ASP B N 1
ATOM 1780 C CA . ASP B 1 70 ? -18.781 -3.654 -16.797 1 82.56 70 ASP B CA 1
ATOM 1781 C C . ASP B 1 70 ? -17.484 -3.754 -15.984 1 82.56 70 ASP B C 1
ATOM 1783 O O . ASP B 1 70 ? -16.641 -2.855 -16.031 1 82.56 70 ASP B O 1
ATOM 1787 N N . MET B 1 71 ? -17.578 -4.766 -15.023 1 87.75 71 MET B N 1
ATOM 1788 C CA . MET B 1 71 ? -16.391 -4.977 -14.188 1 87.75 71 MET B CA 1
ATOM 1789 C C . MET B 1 71 ? -15.594 -6.184 -14.664 1 87.75 71 MET B C 1
ATOM 1791 O O . MET B 1 71 ? -16.172 -7.223 -14.992 1 87.75 71 MET B O 1
ATOM 1795 N N . THR B 1 72 ? -14.328 -5.977 -14.852 1 91.62 72 THR B N 1
ATOM 1796 C CA . THR B 1 72 ? -13.398 -7.039 -15.227 1 91.62 72 THR B CA 1
ATOM 1797 C C . THR B 1 72 ? -12.414 -7.324 -14.094 1 91.62 72 THR B C 1
ATOM 1799 O O . THR B 1 72 ? -11.867 -6.398 -13.492 1 91.62 72 THR B O 1
ATOM 1802 N N . VAL B 1 73 ? -12.273 -8.664 -13.805 1 94.62 73 VAL B N 1
ATOM 1803 C CA . VAL B 1 73 ? -11.281 -9.102 -12.828 1 94.62 73 VAL B CA 1
ATOM 1804 C C . VAL B 1 73 ? -9.93 -9.305 -13.516 1 94.62 73 VAL B C 1
ATOM 1806 O O . VAL B 1 73 ? -9.789 -10.211 -14.344 1 94.62 73 VAL B O 1
ATOM 1809 N N . VAL B 1 74 ? -8.977 -8.531 -13.188 1 95.25 74 VAL B N 1
ATOM 1810 C CA . VAL B 1 74 ? -7.648 -8.578 -13.781 1 95.25 74 VAL B CA 1
ATOM 1811 C C . VAL B 1 74 ? -6.812 -9.648 -13.094 1 95.25 74 VAL B C 1
ATOM 1813 O O . VAL B 1 74 ? -6.066 -10.383 -13.75 1 95.25 74 VAL B O 1
ATOM 1816 N N . LYS B 1 75 ? -6.887 -9.812 -11.812 1 96.56 75 LYS B N 1
ATOM 1817 C CA . LYS B 1 75 ? -6.168 -10.758 -10.969 1 96.56 75 LYS B CA 1
ATOM 1818 C C . LYS B 1 75 ? -6.914 -11 -9.656 1 96.56 75 LYS B C 1
ATOM 1820 O O . LYS B 1 75 ? -7.387 -10.055 -9.023 1 96.56 75 LYS B O 1
ATOM 1825 N N . ALA B 1 76 ? -7.039 -12.242 -9.297 1 97.81 76 ALA B N 1
ATOM 1826 C CA . ALA B 1 76 ? -7.703 -12.586 -8.039 1 97.81 76 ALA B CA 1
ATOM 1827 C C . ALA B 1 76 ? -7.188 -13.906 -7.484 1 97.81 76 ALA B C 1
ATOM 1829 O O . ALA B 1 76 ? -6.906 -14.836 -8.242 1 97.81 76 ALA B O 1
ATOM 1830 N N . PRO B 1 77 ? -7.098 -13.961 -6.16 1 97.94 77 PRO B N 1
ATOM 1831 C CA . PRO B 1 77 ? -6.742 -15.25 -5.578 1 97.94 77 PRO B CA 1
ATOM 1832 C C . PRO B 1 77 ? -7.859 -16.281 -5.707 1 97.94 77 PRO B C 1
ATOM 1834 O O . PRO B 1 77 ? -9.023 -15.93 -5.91 1 97.94 77 PRO B O 1
ATOM 1837 N N . GLU B 1 78 ? -7.465 -17.531 -5.551 1 96.88 78 GLU B N 1
ATOM 1838 C CA . GLU B 1 78 ? -8.445 -18.609 -5.57 1 96.88 78 GLU B CA 1
ATOM 1839 C C . GLU B 1 78 ? -9.039 -18.844 -4.188 1 96.88 78 GLU B C 1
ATOM 1841 O O . GLU B 1 78 ? -8.438 -18.469 -3.176 1 96.88 78 GLU B O 1
ATOM 1846 N N . GLY B 1 79 ? -10.258 -19.516 -4.203 1 97.12 79 GLY B N 1
ATOM 1847 C CA . GLY B 1 79 ? -10.914 -19.859 -2.951 1 97.12 79 GLY B CA 1
ATOM 1848 C C . GLY B 1 79 ? -12.18 -19.078 -2.703 1 97.12 79 GLY B C 1
ATOM 1849 O O . GLY B 1 79 ? -12.648 -18.359 -3.584 1 97.12 79 GLY B O 1
ATOM 1850 N N . ASP B 1 80 ? -12.703 -19.203 -1.433 1 98.12 80 ASP B N 1
ATOM 1851 C CA . ASP B 1 80 ? -13.977 -18.562 -1.128 1 98.12 80 ASP B CA 1
ATOM 1852 C C . ASP B 1 80 ? -13.797 -17.438 -0.116 1 98.12 80 ASP B C 1
ATOM 1854 O O . ASP B 1 80 ? -14.773 -16.812 0.316 1 98.12 80 ASP B O 1
ATOM 1858 N N . GLY B 1 81 ? -12.547 -17.234 0.285 1 98.38 81 GLY B N 1
ATOM 1859 C CA . GLY B 1 81 ? -12.219 -16.109 1.14 1 98.38 81 GLY B CA 1
ATOM 1860 C C . GLY B 1 81 ? -12.258 -16.453 2.617 1 98.38 81 GLY B C 1
ATOM 1861 O O . GLY B 1 81 ? -12.031 -15.578 3.465 1 98.38 81 GLY B O 1
ATOM 1862 N N . GLU B 1 82 ? -12.523 -17.75 3 1 98.44 82 GLU B N 1
ATOM 1863 C CA . GLU B 1 82 ? -12.594 -18.125 4.41 1 98.44 82 GLU B CA 1
ATOM 1864 C C . GLU B 1 82 ? -11.289 -17.797 5.133 1 98.44 82 GLU B C 1
ATOM 1866 O O . GLU B 1 82 ? -10.219 -18.234 4.703 1 98.44 82 GLU B O 1
ATOM 1871 N N . GLY B 1 83 ? -11.406 -17.031 6.16 1 98.44 83 GLY B N 1
ATOM 1872 C CA . GLY B 1 83 ? -10.25 -16.703 6.973 1 98.44 83 GLY B CA 1
ATOM 1873 C C . GLY B 1 83 ? -9.469 -15.516 6.441 1 98.44 83 GLY B C 1
ATOM 1874 O O . GLY B 1 83 ? -8.406 -15.172 6.973 1 98.44 83 GLY B O 1
ATOM 1875 N N . PHE B 1 84 ? -9.992 -14.844 5.398 1 98.88 84 PHE B N 1
ATOM 1876 C CA . PHE B 1 84 ? -9.258 -13.727 4.809 1 98.88 84 PHE B CA 1
ATOM 1877 C C . PHE B 1 84 ? -10.008 -12.422 5.008 1 98.88 84 PHE B C 1
ATOM 1879 O O . PHE B 1 84 ? -11.242 -12.398 5.004 1 98.88 84 PHE B O 1
ATOM 1886 N N . LEU B 1 85 ? -9.297 -11.367 5.219 1 98.88 85 LEU B N 1
ATOM 1887 C CA . LEU B 1 85 ? -9.789 -9.992 5.188 1 98.88 85 LEU B CA 1
ATOM 1888 C C . LEU B 1 85 ? -9.656 -9.398 3.791 1 98.88 85 LEU B C 1
ATOM 1890 O O . LEU B 1 85 ? -8.562 -9.398 3.215 1 98.88 85 LEU B O 1
ATOM 1894 N N . ILE B 1 86 ? -10.703 -8.992 3.256 1 98.94 86 ILE B N 1
ATOM 1895 C CA . ILE B 1 86 ? -10.648 -8.172 2.055 1 98.94 86 ILE B CA 1
ATOM 1896 C C . ILE B 1 86 ? -10.711 -6.691 2.439 1 98.94 86 ILE B C 1
ATOM 1898 O O . ILE B 1 86 ? -11.617 -6.27 3.156 1 98.94 86 ILE B O 1
ATOM 1902 N N . VAL B 1 87 ? -9.789 -5.891 1.933 1 98.94 87 VAL B N 1
ATOM 1903 C CA . VAL B 1 87 ? -9.617 -4.535 2.436 1 98.94 87 VAL B CA 1
ATOM 1904 C C . VAL B 1 87 ? -9.773 -3.533 1.293 1 98.94 87 VAL B C 1
ATOM 1906 O O . VAL B 1 87 ? -9.148 -3.676 0.243 1 98.94 87 VAL B O 1
ATOM 1909 N N . GLU B 1 88 ? -10.633 -2.537 1.505 1 98.5 88 GLU B N 1
ATOM 1910 C CA . GLU B 1 88 ? -10.836 -1.396 0.619 1 98.5 88 GLU B CA 1
ATOM 1911 C C . GLU B 1 88 ? -10.578 -0.079 1.348 1 98.5 88 GLU B C 1
ATOM 1913 O O . GLU B 1 88 ? -10.695 -0.011 2.574 1 98.5 88 GLU B O 1
ATOM 1918 N N . ASP B 1 89 ? -10.266 0.92 0.571 1 98.56 89 ASP B N 1
ATOM 1919 C CA . ASP B 1 89 ? -10.156 2.234 1.195 1 98.56 89 ASP B CA 1
ATOM 1920 C C . ASP B 1 89 ? -11.531 2.869 1.377 1 98.56 89 ASP B C 1
ATOM 1922 O O . ASP B 1 89 ? -11.766 3.59 2.35 1 98.56 89 ASP B O 1
ATOM 1926 N N . LEU B 1 90 ? -12.375 2.664 0.338 1 98.31 90 LEU B N 1
ATOM 1927 C CA . LEU B 1 90 ? -13.664 3.34 0.282 1 98.31 90 LEU B CA 1
ATOM 1928 C C . LEU B 1 90 ? -14.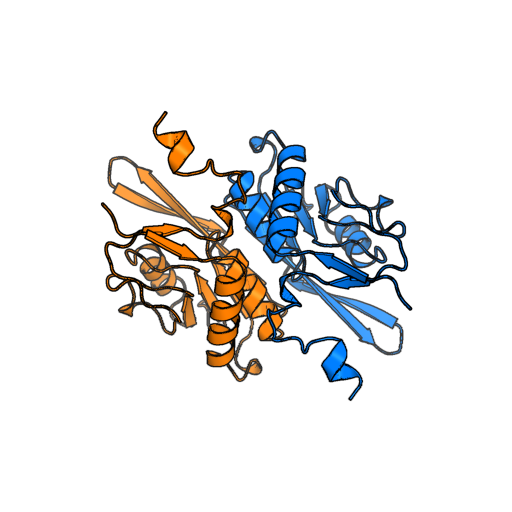711 2.467 -0.406 1 98.31 90 LEU B C 1
ATOM 1930 O O . LEU B 1 90 ? -14.438 1.878 -1.455 1 98.31 90 LEU B O 1
ATOM 1934 N N . VAL B 1 91 ? -15.82 2.316 0.259 1 98 91 VAL B N 1
ATOM 1935 C CA . VAL B 1 91 ? -16.984 1.82 -0.455 1 98 91 VAL B CA 1
ATOM 1936 C C . VAL B 1 91 ? -17.922 2.984 -0.789 1 98 91 VAL B C 1
ATOM 1938 O O . VAL B 1 91 ? -18.453 3.641 0.11 1 98 91 VAL B O 1
ATOM 1941 N N . ASP B 1 92 ? -18.125 3.238 -2.018 1 96.19 92 ASP B N 1
ATOM 1942 C CA . ASP B 1 92 ? -18.906 4.363 -2.502 1 96.19 92 ASP B CA 1
ATOM 1943 C C . ASP B 1 92 ? -20.297 3.906 -2.965 1 96.19 92 ASP B C 1
ATOM 1945 O O . ASP B 1 92 ? -21.219 3.777 -2.156 1 96.19 92 ASP B O 1
ATOM 1949 N N . SER B 1 93 ? -20.391 3.42 -4.199 1 94 93 SER B N 1
ATOM 1950 C CA . SER B 1 93 ? -21.672 2.955 -4.719 1 94 93 SER B CA 1
ATOM 1951 C C . SER B 1 93 ? -21.984 1.541 -4.238 1 94 93 SER B C 1
ATOM 1953 O O . SER B 1 93 ? -23.141 1.104 -4.281 1 94 93 SER B O 1
ATOM 1955 N N . GLY B 1 94 ? -21 0.833 -3.994 1 95.69 94 GLY B N 1
ATOM 1956 C CA . GLY B 1 94 ? -21.172 -0.544 -3.557 1 95.69 94 GLY B CA 1
ATOM 1957 C C . GLY B 1 94 ? -21 -1.551 -4.68 1 95.69 94 GLY B C 1
ATOM 1958 O O . GLY B 1 94 ? -21.047 -2.76 -4.445 1 95.69 94 GLY B O 1
ATOM 1959 N N . ASP B 1 95 ? -20.688 -1.131 -5.859 1 94.19 95 ASP B N 1
ATOM 1960 C CA . ASP B 1 95 ? -20.594 -2.033 -7 1 94.19 95 ASP B CA 1
ATOM 1961 C C . ASP B 1 95 ? -19.453 -3.029 -6.82 1 94.19 95 ASP B C 1
ATOM 1963 O O . ASP B 1 95 ? -19.641 -4.238 -6.973 1 94.19 95 ASP B O 1
ATOM 1967 N N . THR B 1 96 ? -18.281 -2.555 -6.5 1 95.12 96 THR B N 1
ATOM 1968 C CA . THR B 1 96 ? -17.125 -3.438 -6.301 1 95.12 96 THR B CA 1
ATOM 1969 C C . THR B 1 96 ? -17.375 -4.391 -5.137 1 95.12 96 THR B C 1
ATOM 1971 O O . THR B 1 96 ? -17.109 -5.586 -5.234 1 95.12 96 THR B O 1
ATOM 1974 N N . ALA B 1 97 ? -17.953 -3.846 -4.109 1 97.12 97 ALA B N 1
ATOM 1975 C CA . ALA B 1 97 ? -18.219 -4.652 -2.924 1 97.12 97 ALA B CA 1
ATOM 1976 C C . ALA B 1 97 ? -19.172 -5.797 -3.242 1 97.12 97 ALA B C 1
ATOM 1978 O O . ALA B 1 97 ? -19 -6.918 -2.76 1 97.12 97 ALA B O 1
ATOM 1979 N N . ARG B 1 98 ? -20.172 -5.516 -3.953 1 97.19 98 ARG B N 1
ATOM 1980 C CA . ARG B 1 98 ? -21.141 -6.547 -4.336 1 97.19 98 ARG B CA 1
ATOM 1981 C C . ARG B 1 98 ? -20.453 -7.672 -5.105 1 97.19 98 ARG B C 1
ATOM 1983 O O . ARG B 1 98 ? -20.703 -8.852 -4.836 1 97.19 98 ARG B O 1
ATOM 1990 N N . LYS B 1 99 ? -19.656 -7.312 -6.043 1 96.56 99 LYS B N 1
ATOM 1991 C CA . LYS B 1 99 ? -18.906 -8.305 -6.805 1 96.56 99 LYS B CA 1
ATOM 1992 C C . LYS B 1 99 ? -18.016 -9.133 -5.891 1 96.56 99 LYS B C 1
ATOM 1994 O O . LYS B 1 99 ? -17.938 -10.359 -6.031 1 96.56 99 LYS B O 1
ATOM 1999 N N . LEU B 1 100 ? -17.328 -8.539 -4.957 1 98.06 100 LEU B N 1
ATOM 2000 C CA . LEU B 1 100 ? -16.453 -9.227 -4.023 1 98.06 100 LEU B CA 1
ATOM 2001 C C . LEU B 1 100 ? -17.234 -10.211 -3.158 1 98.06 100 LEU B C 1
ATOM 2003 O O . LEU B 1 100 ? -16.75 -11.32 -2.887 1 98.06 100 LEU B O 1
ATOM 2007 N N . ARG B 1 101 ? -18.438 -9.797 -2.738 1 98.25 101 ARG B N 1
ATOM 2008 C CA . ARG B 1 101 ? -19.281 -10.688 -1.94 1 98.25 101 ARG B CA 1
ATOM 2009 C C . ARG B 1 101 ? -19.672 -11.938 -2.729 1 98.25 101 ARG B C 1
ATOM 2011 O O . ARG B 1 101 ? -19.719 -13.031 -2.174 1 98.25 101 ARG B O 1
ATOM 2018 N N . GLU B 1 102 ? -19.922 -11.695 -3.959 1 97.69 102 GLU B N 1
ATOM 2019 C CA . GLU B 1 102 ? -20.266 -12.82 -4.828 1 97.69 102 GLU B CA 1
ATOM 2020 C C . GLU B 1 102 ? -19.062 -13.758 -5 1 97.69 102 GLU B C 1
ATOM 2022 O O . GLU B 1 102 ? -19.219 -14.977 -4.945 1 97.69 102 GLU B O 1
ATOM 2027 N N . MET B 1 103 ? -17.938 -13.258 -5.191 1 97.81 103 MET B N 1
ATOM 2028 C CA . MET B 1 103 ? -16.719 -14.023 -5.457 1 97.81 103 MET B CA 1
ATOM 2029 C C . MET B 1 103 ? -16.234 -14.734 -4.195 1 97.81 103 MET B C 1
ATOM 2031 O O . MET B 1 103 ? -15.734 -15.859 -4.266 1 97.81 103 MET B O 1
ATOM 2035 N N . TYR B 1 104 ? -16.359 -14.047 -3.096 1 98.62 104 TYR B N 1
ATOM 2036 C CA . TYR B 1 104 ? -15.789 -14.531 -1.846 1 98.62 104 TYR B CA 1
ATOM 2037 C C . TYR B 1 104 ? -16.797 -14.453 -0.71 1 98.62 104 TYR B C 1
ATOM 2039 O O . TYR B 1 104 ? -16.641 -13.664 0.218 1 98.62 104 TYR B O 1
ATOM 2047 N N . PRO B 1 105 ? -17.75 -15.312 -0.668 1 98.44 105 PRO B N 1
ATOM 2048 C CA . PRO B 1 105 ? -18.859 -15.219 0.277 1 98.44 105 PRO B CA 1
ATOM 2049 C C . PRO B 1 105 ? -18.422 -15.438 1.725 1 98.44 105 PRO B C 1
ATOM 2051 O O . PRO B 1 105 ? -19.141 -15.047 2.652 1 98.44 105 PRO B O 1
ATOM 2054 N N . LYS B 1 106 ? -17.25 -16.016 1.975 1 98.69 106 LYS B N 1
ATOM 2055 C CA . LYS B 1 106 ? -16.859 -16.344 3.342 1 98.69 106 LYS B CA 1
ATOM 2056 C C . LYS B 1 106 ? -15.789 -15.375 3.85 1 98.69 106 LYS B C 1
ATOM 2058 O O . LYS B 1 106 ? -15.344 -15.477 4.996 1 98.69 106 LYS B O 1
ATOM 2063 N N . ALA B 1 107 ? -15.359 -14.461 3.002 1 98.81 107 ALA B N 1
ATOM 2064 C CA . ALA B 1 107 ? -14.375 -13.469 3.422 1 98.81 107 ALA B CA 1
ATOM 2065 C C . ALA B 1 107 ? -15.016 -12.375 4.27 1 98.81 107 ALA B C 1
ATOM 2067 O O . ALA B 1 107 ? -16.219 -12.109 4.145 1 98.81 107 ALA B O 1
ATOM 2068 N N . LYS B 1 108 ? -14.297 -11.828 5.152 1 98.88 108 LYS B N 1
ATOM 2069 C CA . LYS B 1 108 ? -14.703 -10.578 5.789 1 98.88 108 LYS B CA 1
ATOM 2070 C C . LYS B 1 108 ? -14.289 -9.367 4.957 1 98.88 108 LYS B C 1
ATOM 2072 O O . LYS B 1 10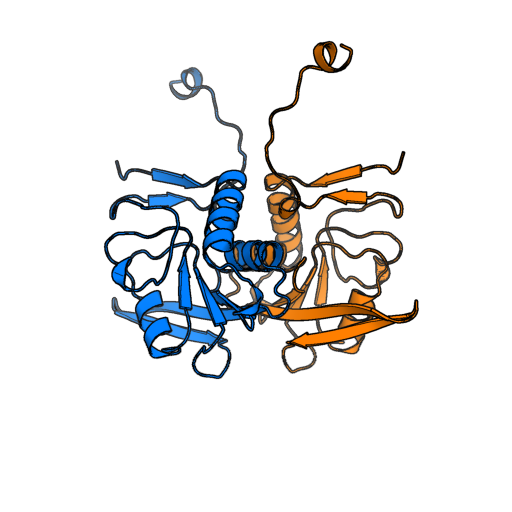8 ? -13.102 -9.195 4.66 1 98.88 108 LYS B O 1
ATOM 2077 N N . LEU B 1 109 ? -15.234 -8.578 4.547 1 98.88 109 LEU B N 1
ATOM 2078 C CA . LEU B 1 109 ? -15.016 -7.406 3.709 1 98.88 109 LEU B CA 1
ATOM 2079 C C . LEU B 1 109 ? -15.047 -6.129 4.543 1 98.88 109 LEU B C 1
ATOM 2081 O O . LEU B 1 109 ? -16.078 -5.801 5.141 1 98.88 109 LEU B O 1
ATOM 2085 N N . ILE B 1 110 ? -13.898 -5.383 4.574 1 98.94 110 ILE B N 1
ATOM 2086 C CA . ILE B 1 110 ? -13.797 -4.195 5.414 1 98.94 110 ILE B CA 1
ATOM 2087 C C . ILE B 1 110 ? -13.242 -3.033 4.602 1 98.94 110 ILE B C 1
ATOM 2089 O O . ILE B 1 110 ? -12.609 -3.24 3.561 1 98.94 110 ILE B O 1
ATOM 2093 N N . ALA B 1 111 ? -13.477 -1.802 5.043 1 98.88 111 ALA B N 1
ATOM 2094 C CA . ALA B 1 111 ? -13 -0.597 4.367 1 98.88 111 ALA B CA 1
ATOM 2095 C C . ALA B 1 111 ? -12.664 0.5 5.371 1 98.88 111 ALA B C 1
ATOM 2097 O O . ALA B 1 111 ? -13.141 0.475 6.508 1 98.88 111 ALA B O 1
ATOM 2098 N N . VAL B 1 112 ? -11.844 1.425 4.957 1 98.88 112 VAL B N 1
ATOM 2099 C CA . VAL B 1 112 ? -11.539 2.568 5.809 1 98.88 112 VAL B CA 1
ATOM 2100 C C . VAL B 1 112 ? -12.75 3.492 5.895 1 98.88 112 VAL B C 1
ATOM 2102 O O . VAL B 1 112 ? -13.219 3.82 6.988 1 98.88 112 VAL B O 1
ATOM 2105 N N . CYS B 1 113 ? -13.312 3.865 4.746 1 98.75 113 CYS B N 1
ATOM 2106 C CA . CYS B 1 113 ? -14.445 4.781 4.641 1 98.75 113 CYS B CA 1
ATOM 2107 C C . CYS B 1 113 ? -15.641 4.098 3.988 1 98.75 113 CYS B C 1
ATOM 2109 O O . CYS B 1 113 ? -15.469 3.24 3.121 1 98.75 113 CYS B O 1
ATOM 2111 N N . ALA B 1 114 ? -16.781 4.559 4.355 1 98.56 114 ALA B N 1
ATOM 2112 C CA . ALA B 1 114 ? -17.984 4.023 3.736 1 98.56 114 ALA B CA 1
ATOM 2113 C C . ALA B 1 114 ? -19.031 5.117 3.531 1 98.56 114 ALA B C 1
ATOM 2115 O O . ALA B 1 114 ? -19.219 5.977 4.398 1 98.56 114 ALA B O 1
ATOM 2116 N N . LYS B 1 115 ? -19.656 5.047 2.43 1 98 115 LYS B N 1
ATOM 2117 C CA . LYS B 1 115 ? -20.828 5.859 2.145 1 98 115 LYS B CA 1
ATOM 2118 C C . LYS B 1 115 ? -22.109 5.047 2.311 1 98 115 LYS B C 1
ATOM 2120 O O . LYS B 1 115 ? -22.094 3.818 2.207 1 98 115 LYS B O 1
ATOM 2125 N N . PRO B 1 116 ? -23.188 5.719 2.506 1 98 116 PRO B N 1
ATOM 2126 C CA . PRO B 1 116 ? -24.453 5.039 2.82 1 98 116 PRO B CA 1
ATOM 2127 C C . PRO B 1 116 ? -24.859 4.02 1.757 1 98 116 PRO B C 1
ATOM 2129 O O . PRO B 1 116 ? -25.359 2.943 2.088 1 98 116 PRO B O 1
ATOM 2132 N N . ALA B 1 117 ? -24.578 4.258 0.545 1 97.12 117 ALA B N 1
ATOM 2133 C CA . ALA B 1 117 ? -25.031 3.402 -0.548 1 97.12 117 ALA B CA 1
ATOM 2134 C C . ALA B 1 117 ? -24.344 2.043 -0.499 1 97.12 117 ALA B C 1
ATOM 2136 O O . ALA B 1 117 ? -24.844 1.062 -1.053 1 97.12 117 ALA B O 1
ATOM 2137 N N . GLY B 1 118 ? -23.156 1.985 0.18 1 97.31 118 GLY B N 1
ATOM 2138 C CA . GLY B 1 118 ? -22.422 0.738 0.137 1 97.31 118 GLY B CA 1
ATOM 2139 C C . GLY B 1 118 ? -22.188 0.132 1.509 1 97.31 118 GLY B C 1
ATOM 2140 O O . GLY B 1 118 ? -21.625 -0.959 1.625 1 97.31 118 GLY B O 1
ATOM 2141 N N . VAL B 1 119 ? -22.625 0.753 2.57 1 97.69 119 VAL B N 1
ATOM 2142 C CA . VAL B 1 119 ? -22.234 0.427 3.939 1 97.69 119 VAL B CA 1
ATOM 2143 C C . VAL B 1 119 ? -22.75 -0.965 4.301 1 97.69 119 VAL B C 1
ATOM 2145 O O . VAL B 1 119 ? -22.078 -1.704 5.035 1 97.69 119 VAL B O 1
ATOM 2148 N N . GLU B 1 120 ? -23.844 -1.374 3.826 1 97.81 120 GLU B N 1
ATOM 2149 C CA . GLU B 1 120 ? -24.469 -2.635 4.203 1 97.81 120 GLU B CA 1
ATOM 2150 C C . GLU B 1 120 ? -23.688 -3.828 3.678 1 97.81 120 GLU B C 1
ATOM 2152 O O . GLU B 1 120 ? -23.875 -4.957 4.141 1 97.81 120 GLU B O 1
ATOM 2157 N N . LEU B 1 121 ? -22.844 -3.635 2.734 1 98.25 121 LEU B N 1
ATOM 2158 C CA . LEU B 1 121 ? -22.062 -4.707 2.119 1 98.25 121 LEU B CA 1
ATOM 2159 C C . LEU B 1 121 ? -20.781 -4.98 2.91 1 98.25 121 LEU B C 1
ATOM 2161 O O . LEU B 1 121 ? -20.094 -5.969 2.66 1 98.25 121 LEU B O 1
ATOM 2165 N N . LEU B 1 122 ? -20.484 -4.152 3.865 1 98.75 122 LEU B N 1
ATOM 2166 C CA . LEU B 1 122 ? -19.25 -4.273 4.641 1 98.75 122 LEU B CA 1
ATOM 2167 C C . LEU B 1 122 ? -19.516 -4.969 5.973 1 98.75 122 LEU B C 1
ATOM 2169 O O . LEU B 1 122 ? -20.609 -4.855 6.531 1 98.75 122 LEU B O 1
ATOM 2173 N N . ASP B 1 123 ? -18.469 -5.621 6.402 1 98.88 123 ASP B N 1
ATOM 2174 C CA . ASP B 1 123 ? -18.516 -6.211 7.734 1 98.88 123 ASP B CA 1
ATOM 2175 C C . ASP B 1 123 ? -18 -5.23 8.789 1 98.88 123 ASP B C 1
ATOM 2177 O O . ASP B 1 123 ? -18.359 -5.336 9.969 1 98.88 123 ASP B O 1
ATOM 2181 N N . ASP B 1 124 ? -17.078 -4.328 8.453 1 98.75 124 ASP B N 1
ATOM 2182 C CA . ASP B 1 124 ? -16.531 -3.303 9.344 1 98.75 124 ASP B CA 1
ATOM 2183 C C . ASP B 1 124 ? -15.961 -2.135 8.547 1 98.75 124 ASP B C 1
ATOM 2185 O O . ASP B 1 124 ? -15.562 -2.299 7.391 1 98.75 124 ASP B O 1
ATOM 2189 N N . TYR B 1 125 ? -15.945 -1.017 9.141 1 98.75 125 TYR B N 1
ATOM 2190 C CA . TYR B 1 125 ? -15.297 0.187 8.633 1 98.75 125 TYR B CA 1
ATOM 2191 C C . TYR B 1 125 ? -15.062 1.193 9.758 1 98.75 125 TYR B C 1
ATOM 2193 O O . TYR B 1 125 ? -15.453 0.958 10.898 1 98.75 125 TYR B O 1
ATOM 2201 N N . VAL B 1 126 ? -14.453 2.369 9.445 1 98.69 126 VAL B N 1
ATOM 2202 C CA . VAL B 1 126 ? -14.039 3.275 10.508 1 98.69 126 VAL B CA 1
ATOM 2203 C C . VAL B 1 126 ? -14.672 4.648 10.297 1 98.69 126 VAL B C 1
ATOM 2205 O O . VAL B 1 126 ? -15.086 5.309 11.25 1 98.69 126 VAL B O 1
ATOM 2208 N N . VAL B 1 127 ? -14.828 5.18 9.07 1 98.56 127 VAL B N 1
ATOM 2209 C CA . VAL B 1 127 ? -15.203 6.566 8.828 1 98.56 127 VAL B CA 1
ATOM 2210 C C . VAL B 1 127 ? -16.484 6.617 7.992 1 98.56 127 VAL B C 1
ATOM 2212 O O . VAL B 1 127 ? -16.516 6.09 6.879 1 98.56 127 VAL B O 1
ATOM 2215 N N . ASP B 1 128 ? -17.469 7.305 8.516 1 98.19 128 ASP B N 1
ATOM 2216 C CA . ASP B 1 128 ? -18.672 7.586 7.75 1 98.19 128 ASP B CA 1
ATOM 2217 C C . ASP B 1 128 ? -18.484 8.812 6.859 1 98.19 128 ASP B C 1
ATOM 2219 O O . ASP B 1 128 ? -18.062 9.867 7.336 1 98.19 128 ASP B O 1
ATOM 2223 N N . ILE B 1 129 ? -18.828 8.602 5.641 1 97.5 129 ILE B N 1
ATOM 2224 C CA . ILE B 1 129 ? -18.781 9.703 4.688 1 97.5 129 ILE B CA 1
ATOM 2225 C C . ILE B 1 129 ? -20.156 9.922 4.082 1 97.5 129 ILE B C 1
ATOM 2227 O O . ILE B 1 129 ? -20.828 8.961 3.678 1 97.5 129 ILE B O 1
ATOM 2231 N N . ALA B 1 130 ? -20.547 11.188 4.027 1 97 130 ALA B N 1
ATOM 2232 C CA . ALA B 1 130 ? -21.828 11.492 3.385 1 97 130 ALA B CA 1
ATOM 2233 C C . ALA B 1 130 ? -21.812 11.078 1.916 1 97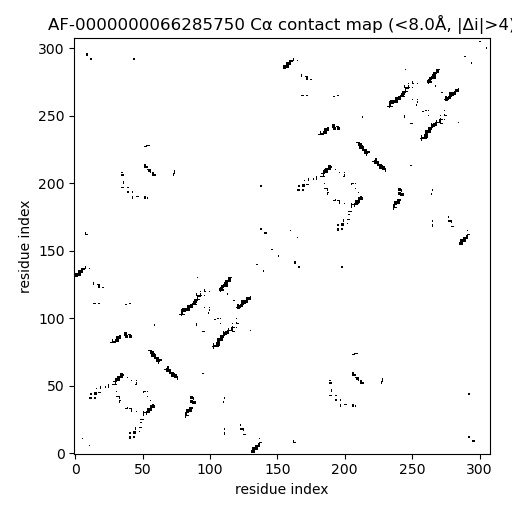 130 ALA B C 1
ATOM 2235 O O . ALA B 1 130 ? -20.781 11.211 1.24 1 97 130 ALA B O 1
ATOM 2236 N N . GLN B 1 131 ? -22.984 10.656 1.437 1 96.25 131 GLN B N 1
ATOM 2237 C CA . GLN B 1 131 ? -23.078 10.07 0.102 1 96.25 131 GLN B CA 1
ATOM 2238 C C . GLN B 1 131 ? -22.578 11.055 -0.96 1 96.25 131 GLN B C 1
ATOM 2240 O O . GLN B 1 131 ? -21.938 10.648 -1.938 1 96.25 131 GLN B O 1
ATOM 2245 N N . ASP B 1 132 ? -22.75 12.359 -0.791 1 95.56 132 ASP B N 1
ATOM 2246 C CA . ASP B 1 132 ? -22.469 13.344 -1.832 1 95.56 132 ASP B CA 1
ATOM 2247 C C . ASP B 1 132 ? -21.094 13.984 -1.623 1 95.56 132 ASP B C 1
ATOM 2249 O O . ASP B 1 132 ? -20.703 14.891 -2.363 1 95.56 132 ASP B O 1
ATOM 2253 N N . THR B 1 133 ? -20.375 13.484 -0.684 1 96.5 133 THR B N 1
ATOM 2254 C CA . THR B 1 133 ? -19.062 14.039 -0.365 1 96.5 133 THR B CA 1
ATOM 2255 C C . THR B 1 133 ? -17.984 13.422 -1.245 1 96.5 133 THR B C 1
ATOM 2257 O O . THR B 1 133 ? -17.953 12.203 -1.447 1 96.5 133 THR B O 1
ATOM 2260 N N . TRP B 1 134 ? -17.234 14.266 -1.839 1 95.38 134 TRP B N 1
ATOM 2261 C CA . TRP B 1 134 ? -16.062 13.797 -2.578 1 95.38 134 TRP B CA 1
ATOM 2262 C C . TRP B 1 134 ? -14.891 13.562 -1.642 1 95.38 134 TRP B C 1
ATOM 2264 O O . TRP B 1 134 ? -14.617 14.375 -0.755 1 95.38 134 TRP B O 1
ATOM 2274 N N . ILE B 1 135 ? -14.195 12.453 -1.854 1 94.81 135 ILE B N 1
ATOM 2275 C CA . ILE B 1 135 ? -13.07 12.117 -0.988 1 94.81 135 ILE B CA 1
ATOM 2276 C C . ILE B 1 135 ? -11.766 12.242 -1.771 1 94.81 135 ILE B C 1
ATOM 2278 O O . ILE B 1 135 ? -11.664 11.75 -2.898 1 94.81 135 ILE B O 1
ATOM 2282 N N . GLU B 1 136 ? -10.805 12.969 -1.184 1 95.25 136 GLU B N 1
ATOM 2283 C CA . GLU B 1 136 ? -9.438 12.992 -1.684 1 95.25 136 GLU B CA 1
ATOM 2284 C C . GLU B 1 136 ? -8.523 12.133 -0.822 1 95.25 136 GLU B C 1
ATOM 2286 O O . GLU B 1 136 ? -8.336 12.406 0.365 1 95.25 136 GLU B O 1
ATOM 2291 N N . GLN B 1 137 ? -8.055 11.055 -1.5 1 97.06 137 GLN B N 1
ATOM 2292 C CA . GLN B 1 137 ? -7.152 10.148 -0.791 1 97.06 137 GLN B CA 1
ATOM 2293 C C . GLN B 1 137 ? -5.754 10.75 -0.676 1 97.06 137 GLN B C 1
ATOM 2295 O O . GLN B 1 137 ? -5.367 11.594 -1.482 1 97.06 137 GLN B O 1
ATOM 2300 N N . PRO B 1 138 ? -4.969 10.312 0.301 1 96.75 138 PRO B N 1
ATOM 2301 C CA . PRO B 1 138 ? -3.643 10.906 0.481 1 96.75 138 PRO B CA 1
ATOM 2302 C C . PRO B 1 138 ? -2.771 10.789 -0.768 1 96.75 138 PRO B C 1
ATOM 2304 O O . PRO B 1 138 ? -2.041 11.727 -1.104 1 96.75 138 PRO B O 1
ATOM 2307 N N . TRP B 1 139 ? -2.848 9.703 -1.493 1 95.75 139 TRP B N 1
ATOM 2308 C CA . TRP B 1 139 ? -1.986 9.438 -2.641 1 95.75 139 TRP B CA 1
ATOM 2309 C C . TRP B 1 139 ? -2.461 10.203 -3.869 1 95.75 139 TRP B C 1
ATOM 2311 O O . TRP B 1 139 ? -1.819 10.164 -4.922 1 95.75 139 TRP B O 1
ATOM 2321 N N . ASP B 1 140 ? -3.562 10.859 -3.756 1 93.88 140 ASP B N 1
ATOM 2322 C CA . ASP B 1 140 ? -4.047 11.719 -4.832 1 93.88 140 ASP B CA 1
ATOM 2323 C C . ASP B 1 140 ? -3.553 13.148 -4.656 1 93.88 140 ASP B C 1
ATOM 2325 O O . ASP B 1 140 ? -3.777 14 -5.52 1 93.88 140 ASP B O 1
ATOM 2329 N N . MET B 1 141 ? -2.912 13.398 -3.506 1 90.06 141 MET B N 1
ATOM 2330 C CA . MET B 1 141 ? -2.576 14.773 -3.15 1 90.06 141 MET B CA 1
ATOM 2331 C C . MET B 1 141 ? -1.067 14.953 -3.012 1 90.06 141 MET B C 1
ATOM 2333 O O . MET B 1 141 ? -0.345 13.977 -2.783 1 90.06 141 MET B O 1
ATOM 2337 N N . SER B 1 142 ? -0.606 16.172 -3.271 1 88.94 142 SER B N 1
ATOM 2338 C CA . SER B 1 142 ? 0.79 16.531 -3.045 1 88.94 142 SER B CA 1
ATOM 2339 C C . SER B 1 142 ? 0.91 17.906 -2.389 1 88.94 142 SER B C 1
ATOM 2341 O O . SER B 1 142 ? -0.019 18.719 -2.453 1 88.94 142 SER B O 1
ATOM 2343 N N . ILE B 1 143 ? 2.023 18.109 -1.699 1 84.19 143 ILE B N 1
ATOM 2344 C CA . ILE B 1 143 ? 2.307 19.406 -1.093 1 84.19 143 ILE B CA 1
ATOM 2345 C C . ILE B 1 143 ? 2.666 20.422 -2.18 1 84.19 143 ILE B C 1
ATOM 2347 O O . ILE B 1 143 ? 3.488 20.141 -3.053 1 84.19 143 ILE B O 1
ATOM 2351 N N . GLN B 1 144 ? 1.991 21.469 -2.234 1 88.25 144 GLN B N 1
ATOM 2352 C CA . GLN B 1 144 ? 2.262 22.516 -3.209 1 88.25 144 GLN B CA 1
ATOM 2353 C C . GLN B 1 144 ? 2.227 23.891 -2.553 1 88.25 144 GLN B C 1
ATOM 2355 O O . GLN B 1 144 ? 1.546 24.094 -1.543 1 88.25 144 GLN B O 1
ATOM 2360 N N . PHE B 1 145 ? 3.004 24.906 -3.188 1 90.56 145 PHE B N 1
ATOM 2361 C CA . PHE B 1 145 ? 2.92 26.297 -2.76 1 90.56 145 PHE B CA 1
ATOM 2362 C C . PHE B 1 145 ? 1.556 26.891 -3.098 1 90.56 145 PHE B C 1
ATOM 2364 O O . PHE B 1 145 ? 1.034 26.672 -4.195 1 90.56 145 PHE B O 1
ATOM 2371 N N . VAL B 1 146 ? 0.99 27.578 -2.072 1 88.44 146 VAL B N 1
ATOM 2372 C CA . VAL B 1 146 ? -0.271 28.281 -2.303 1 88.44 146 VAL B CA 1
ATOM 2373 C C . VAL B 1 146 ? -0.084 29.766 -2.068 1 88.44 146 VAL B C 1
ATOM 2375 O O . VAL B 1 146 ? 0.39 30.188 -1.007 1 88.44 146 VAL B O 1
ATOM 2378 N N . GLU B 1 147 ? -0.484 30.438 -3.041 1 90.75 147 GLU B N 1
ATOM 2379 C CA . GLU B 1 147 ? -0.382 31.891 -2.92 1 90.75 147 GLU B CA 1
ATOM 2380 C C . GLU B 1 147 ? -1.282 32.406 -1.808 1 90.75 147 GLU B C 1
ATOM 2382 O O . GLU B 1 147 ? -2.404 31.938 -1.63 1 90.75 147 GLU B O 1
ATOM 2387 N N . PRO B 1 148 ? -0.673 33.469 -1.242 1 89.94 148 PRO B N 1
ATOM 2388 C CA . PRO B 1 148 ? -1.553 34.125 -0.257 1 89.94 148 PRO B CA 1
ATOM 2389 C C . PRO B 1 148 ? -2.846 34.625 -0.874 1 89.94 148 PRO B C 1
ATOM 2391 O O . PRO B 1 148 ? -2.857 35.062 -2.037 1 89.94 148 PRO B O 1
ATOM 2394 N N . VAL B 1 149 ? -3.879 34.594 0.031 1 89.94 149 VAL B N 1
ATOM 2395 C CA . VAL B 1 149 ? -5.219 34.938 -0.428 1 89.94 149 VAL B CA 1
ATOM 2396 C C . VAL B 1 149 ? -5.215 36.344 -1.014 1 89.94 149 VAL B C 1
ATOM 2398 O O . VAL B 1 149 ? -5.898 36.625 -2.002 1 89.94 149 VAL B O 1
ATOM 2401 N N . ASN B 1 150 ? -4.555 37.156 -0.466 1 84.56 150 ASN B N 1
ATOM 2402 C CA . ASN B 1 150 ? -4.547 38.562 -0.877 1 84.56 150 ASN B CA 1
ATOM 2403 C C . ASN B 1 150 ? -3.842 38.75 -2.217 1 84.56 150 ASN B C 1
ATOM 2405 O O . ASN B 1 150 ? -3.967 39.812 -2.848 1 84.56 150 ASN B O 1
ATOM 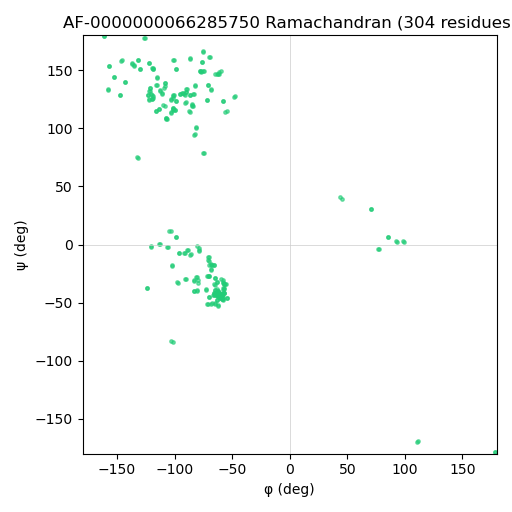2409 N N . ARG B 1 151 ? -2.965 37.938 -2.547 1 75.94 151 ARG B N 1
ATOM 2410 C CA . ARG B 1 151 ? -2.312 38 -3.852 1 75.94 151 ARG B CA 1
ATOM 2411 C C . ARG B 1 151 ? -3.191 37.375 -4.934 1 75.94 151 ARG B C 1
ATOM 2413 O O . ARG B 1 151 ? -3.025 37.688 -6.117 1 75.94 151 ARG B O 1
ATOM 2420 N N . LYS B 1 152 ? -3.932 36.469 -4.594 1 63.34 152 LYS B N 1
ATOM 2421 C CA . LYS B 1 152 ? -4.84 35.844 -5.547 1 63.34 152 LYS B CA 1
ATOM 2422 C C . LYS B 1 152 ? -5.809 36.875 -6.137 1 63.34 152 LYS B C 1
ATOM 2424 O O . LYS B 1 152 ? -6.328 36.688 -7.238 1 63.34 152 LYS B O 1
ATOM 2429 N N . GLN B 1 153 ? -6.156 37.906 -5.402 1 53.62 153 GLN B N 1
ATOM 2430 C CA . GLN B 1 153 ? -7.078 38.938 -5.832 1 53.62 153 GLN B CA 1
ATOM 2431 C C . GLN B 1 153 ? -6.379 39.969 -6.73 1 53.62 153 GLN B C 1
ATOM 2433 O O . GLN B 1 153 ? -7.016 40.875 -7.273 1 53.62 153 GLN B O 1
ATOM 2438 N N . LYS B 1 154 ? -5.105 39.75 -6.914 1 46.22 154 LYS B N 1
ATOM 2439 C CA . LYS B 1 154 ? -4.648 40.719 -7.883 1 46.22 154 LYS B CA 1
ATOM 2440 C C . LYS B 1 154 ? -4.727 40.188 -9.305 1 46.22 154 LYS B C 1
ATOM 2442 O O . LYS B 1 154 ? -4.43 39 -9.547 1 46.22 154 LYS B O 1
#

InterPro domains:
  IPR000836 Phosphoribosyltransferase domain [PF00156] (16-144)
  IPR000836 Phosphoribosyltransferase domain [cd06223] (34-128)
  IPR023747 Xanthine-guanine phosphoribosyltransferase [MF_01903] (1-153)
  IPR023747 Xanthine-guanine phosphoribosyltransferase [NF006613] (1-153)
  IPR023747 Xanthine-guanine phosphoribosyltransferase [PTHR39563] (1-152)
  IPR029057 Phosphoribosyltransferase-like [G3DSA:3.40.50.2020] (1-152)
  IPR029057 Phosphoribosyltransferase-like [SSF53271] (5-146)

pLDDT: mean 93.58, std 10.44, range [46.22, 98.94]

Radius of gyration: 20.23 Å; Cα contacts (8 Å, |Δi|>4): 631; chains: 2; bounding box: 51×62×59 Å

Secondary structure (DSSP, 8-state):
---EEE--HHHHHHHHHHHHHTT-SGGG-SEEEEEETTTHHHHHHHHHHHT---EEEEEEEEEEETTEEEEEEEE--SS--TTEEEEEEEESSSHHHHHHHHH-TTSEEEEEEE-TTTGGG-SEEEEE--TT-EEE-GGG--------HHHHT-/---EEE--HHHHHHHHHHHHHTT-SGGG-SEEEEEETTTHHHHHHHHHHHT---EEEEEEEEEEETTEEEEEEEE--SS--TTEEEEEEEESSSHHHHHHHHH-TTSEEEEEEE-TTTGGG-SEEEEE--TT-EEE-GGG--------HHHHT-